Protein AF-A0A2J6TPK1-F1 (afdb_monomer_lite)

pLDDT: mean 92.71, std 7.86, range [52.06, 98.75]

InterPro domains:
  IPR002347 Short-chain dehydrogenase/reductase SDR [PF00106] (7-157)
  IPR002347 Short-chain dehydrogenase/reductase SDR [PR00081] (7-24)
  IPR002347 Short-chain dehydrogenase/reductase SDR [PR00081] (92-103)
  IPR002347 Short-chain dehydrogenase/reductase SDR [PR00081] (142-158)
  IPR002347 Short-chain dehydrogenase/reductase SDR [PR00081] (206-217)
  IPR036291 NAD(P)-binding domain superfamily [SSF51735] (1-159)

Secondary structure (DSSP, 8-state):
-PPPS-EEEEESTTSHHHHHHHHHHHHSTHHHHSEEEEEE-TT--TTHHHHHHHH--TT--EEEEE--TT-HHHHHHHHHHHHHHHHTTSSPPEEEEEE--------TTSTT---B-TTS-BHHIIIIIIHHHHHHHHHGGGB-TTT-EEEE---GGG-HHHHHTTTS--STGGG-SSBTTBHHHHHTT---PPTT-HHHHHHHHHHHHHHHHHHH-

Organism: NCBI:txid1095630

Radius of gyration: 18.65 Å; chains: 1; bounding box: 44×32×55 Å

Structure (mmCIF, N/CA/C/O backbone):
data_AF-A0A2J6TPK1-F1
#
_entry.id   AF-A0A2J6TPK1-F1
#
loop_
_atom_site.group_PDB
_atom_site.id
_atom_site.type_symbol
_atom_site.label_atom_id
_atom_site.label_alt_id
_atom_site.label_comp_id
_atom_site.label_asym_id
_atom_site.label_entity_id
_atom_site.label_seq_id
_atom_site.pdbx_PDB_ins_code
_atom_site.Cartn_x
_atom_site.Cartn_y
_atom_site.Cartn_z
_atom_site.occupancy
_atom_site.B_iso_or_equiv
_atom_site.auth_seq_id
_atom_site.auth_comp_id
_atom_site.auth_asym_id
_atom_site.auth_atom_id
_atom_site.pdbx_PDB_model_num
ATOM 1 N N . MET A 1 1 ? -14.754 -4.816 28.383 1.00 52.06 1 MET A N 1
ATOM 2 C CA . MET A 1 1 ? -14.021 -3.792 27.604 1.00 52.06 1 MET A CA 1
ATOM 3 C C . MET A 1 1 ? -15.003 -3.160 26.635 1.00 52.06 1 MET A C 1
ATOM 5 O O . MET A 1 1 ? -15.817 -3.887 26.080 1.00 52.06 1 MET A O 1
ATOM 9 N N . THR A 1 2 ? -15.000 -1.838 26.484 1.00 60.72 2 THR A N 1
ATOM 10 C CA . THR A 1 2 ? -15.850 -1.153 25.497 1.00 60.72 2 THR A CA 1
ATOM 11 C C . THR A 1 2 ? -15.358 -1.471 24.087 1.00 60.72 2 THR A C 1
ATOM 13 O O . THR A 1 2 ? -14.153 -1.409 23.849 1.00 60.72 2 THR A O 1
ATOM 16 N N . LEU A 1 3 ? -16.269 -1.800 23.166 1.00 66.69 3 LEU A N 1
ATOM 17 C CA . LEU A 1 3 ? -15.932 -2.034 21.759 1.00 66.69 3 LEU A CA 1
ATOM 18 C C . LEU A 1 3 ? -15.218 -0.788 21.180 1.00 66.69 3 LEU A C 1
ATOM 20 O O . LEU A 1 3 ? -15.652 0.332 21.478 1.00 66.69 3 LEU A O 1
ATOM 24 N N . PRO A 1 4 ? -14.151 -0.939 20.371 1.00 81.44 4 PRO A N 1
ATOM 25 C CA . PRO A 1 4 ? -13.509 0.192 19.707 1.00 81.44 4 PRO A CA 1
ATOM 26 C C . PRO A 1 4 ? -14.508 1.028 18.894 1.00 81.44 4 PRO A C 1
ATOM 28 O O . PRO A 1 4 ? -15.452 0.501 18.305 1.00 81.44 4 PRO A O 1
ATOM 31 N N . LYS A 1 5 ? -14.280 2.343 18.803 1.00 90.88 5 LYS A N 1
ATOM 32 C CA . LYS A 1 5 ? -15.145 3.294 18.076 1.00 90.88 5 LYS A CA 1
ATOM 33 C C . LYS A 1 5 ? -15.138 3.099 16.553 1.00 90.88 5 LYS A C 1
ATOM 35 O O . LYS A 1 5 ? -15.850 3.811 15.847 1.00 90.88 5 LYS A O 1
ATOM 40 N N . GLY A 1 6 ? -14.309 2.195 16.041 1.00 96.12 6 GLY A N 1
ATOM 41 C CA . GLY A 1 6 ? -14.127 1.907 14.624 1.00 96.12 6 GLY A CA 1
ATOM 42 C C . GLY A 1 6 ? -12.784 1.234 14.355 1.00 96.12 6 GLY A C 1
ATOM 43 O O . GLY A 1 6 ? -12.034 0.934 15.289 1.00 96.12 6 GLY A O 1
ATOM 44 N N . THR A 1 7 ? -12.485 1.054 13.072 1.00 98.25 7 THR A N 1
ATOM 45 C CA . THR A 1 7 ? -11.277 0.364 12.606 1.00 98.25 7 THR A CA 1
ATOM 46 C C . THR A 1 7 ? -10.392 1.294 11.778 1.00 98.25 7 THR A C 1
ATOM 48 O O . THR A 1 7 ? -10.883 2.056 10.941 1.00 98.25 7 THR A O 1
ATOM 51 N N . ILE A 1 8 ? -9.083 1.229 12.001 1.00 98.50 8 ILE A N 1
ATOM 52 C CA . ILE A 1 8 ? -8.047 1.791 11.134 1.00 98.50 8 ILE A CA 1
ATOM 53 C C . ILE A 1 8 ? -7.394 0.617 10.409 1.00 98.50 8 ILE A C 1
ATOM 55 O O . ILE A 1 8 ? -6.970 -0.335 11.053 1.00 98.50 8 ILE A O 1
ATOM 59 N N . ILE A 1 9 ? -7.297 0.681 9.087 1.00 98.62 9 ILE A N 1
ATOM 60 C CA . ILE A 1 9 ? -6.527 -0.281 8.292 1.00 98.62 9 ILE A CA 1
ATOM 61 C C . ILE A 1 9 ? -5.317 0.461 7.749 1.00 98.62 9 ILE A C 1
ATOM 63 O O . ILE A 1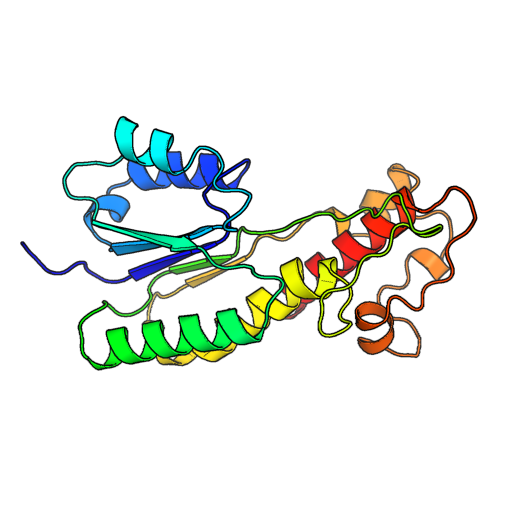 9 ? -5.485 1.480 7.082 1.00 98.62 9 ILE A O 1
ATOM 67 N N . ALA A 1 10 ? -4.113 -0.023 8.045 1.00 98.25 10 ALA A N 1
ATOM 68 C CA . ALA A 1 10 ? -2.871 0.620 7.641 1.00 98.25 10 ALA A CA 1
ATOM 69 C C . ALA A 1 10 ? -1.947 -0.369 6.929 1.00 98.25 10 ALA A C 1
ATOM 71 O O . ALA A 1 10 ? -1.497 -1.343 7.532 1.00 98.25 10 ALA A O 1
ATOM 72 N N . THR A 1 11 ? -1.625 -0.100 5.665 1.00 97.56 11 THR A N 1
ATOM 73 C CA . THR A 1 11 ? -0.576 -0.826 4.939 1.00 97.56 11 THR A CA 1
ATOM 74 C C . THR A 1 11 ? 0.778 -0.175 5.194 1.00 97.56 11 THR A C 1
ATOM 76 O O . THR A 1 11 ? 0.873 1.045 5.282 1.00 97.56 11 THR A O 1
ATOM 79 N N . GLY A 1 12 ? 1.846 -0.968 5.301 1.00 93.50 12 GLY A N 1
ATOM 80 C CA . GLY A 1 12 ? 3.215 -0.435 5.298 1.00 93.50 12 GLY A CA 1
ATOM 81 C C . GLY A 1 12 ? 3.645 0.269 6.589 1.00 93.50 12 GLY A C 1
ATOM 82 O O . GLY A 1 12 ? 4.550 1.093 6.555 1.00 93.50 12 GLY A O 1
ATOM 83 N N . ALA A 1 13 ? 3.040 -0.058 7.735 1.00 93.00 13 ALA A N 1
ATOM 84 C CA . ALA A 1 13 ? 3.386 0.529 9.039 1.00 93.00 13 ALA A CA 1
ATOM 85 C C . ALA A 1 13 ? 4.747 0.065 9.612 1.00 93.00 13 ALA A C 1
ATOM 87 O O . ALA A 1 13 ? 5.199 0.570 10.636 1.00 93.00 13 ALA A O 1
ATOM 88 N N . ALA A 1 14 ? 5.396 -0.909 8.972 1.00 88.12 14 ALA A N 1
ATOM 89 C CA . ALA A 1 14 ? 6.550 -1.626 9.512 1.00 88.12 14 ALA A CA 1
ATOM 90 C C . ALA A 1 14 ? 7.911 -0.923 9.365 1.00 88.12 14 ALA A C 1
ATOM 92 O O . ALA A 1 14 ? 8.872 -1.328 10.023 1.00 88.12 14 ALA A O 1
ATOM 93 N N . SER A 1 15 ? 8.033 0.087 8.500 1.00 88.81 15 SER A N 1
ATOM 94 C CA . SER A 1 15 ? 9.321 0.714 8.172 1.00 88.81 15 SER A CA 1
ATOM 95 C C . SER A 1 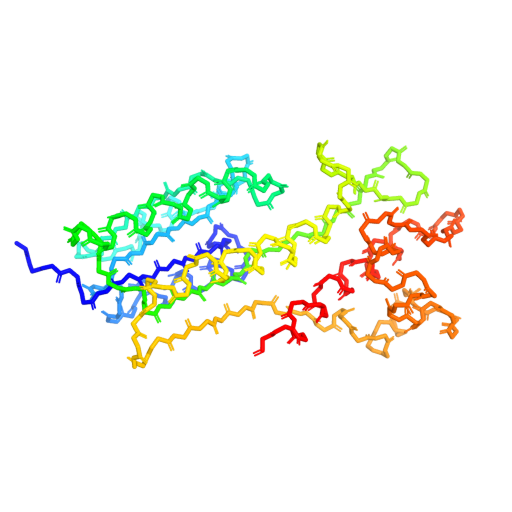15 ? 9.169 2.166 7.710 1.00 88.81 15 SER A C 1
ATOM 97 O O . SER A 1 15 ? 8.063 2.632 7.428 1.00 88.81 15 SER A O 1
ATOM 99 N N . GLY A 1 16 ? 10.286 2.904 7.662 1.00 90.94 16 GLY A N 1
ATOM 100 C CA . GLY A 1 16 ? 10.371 4.255 7.095 1.00 90.94 16 GLY A CA 1
ATOM 101 C C . GLY A 1 16 ? 9.282 5.207 7.603 1.00 90.94 16 GLY A C 1
ATOM 102 O O . GLY A 1 16 ? 9.022 5.288 8.806 1.00 90.94 16 GLY A O 1
ATOM 103 N N . ILE A 1 17 ? 8.607 5.893 6.674 1.00 92.75 17 ILE A N 1
ATOM 104 C CA . ILE A 1 17 ? 7.493 6.811 6.974 1.00 92.75 17 ILE A CA 1
ATOM 105 C C . ILE A 1 17 ? 6.379 6.104 7.763 1.00 92.75 17 ILE A C 1
ATOM 107 O O . ILE A 1 17 ? 5.800 6.697 8.673 1.00 92.75 17 ILE A O 1
ATOM 111 N N . GLY A 1 18 ? 6.115 4.828 7.468 1.00 95.00 18 GLY A N 1
ATOM 112 C CA . GLY A 1 18 ? 5.116 4.028 8.170 1.00 95.00 18 GLY A CA 1
ATOM 113 C C . GLY A 1 18 ? 5.433 3.824 9.647 1.00 95.00 18 GLY A C 1
ATOM 114 O O . GLY A 1 18 ? 4.551 4.008 10.482 1.00 95.00 18 GLY A O 1
ATOM 115 N N . SER A 1 19 ? 6.694 3.544 9.990 1.00 95.19 19 SER A N 1
ATOM 116 C CA . SER A 1 19 ? 7.116 3.440 11.396 1.00 95.19 19 SER A CA 1
ATOM 117 C C . SER A 1 19 ? 7.026 4.780 12.139 1.00 95.19 19 SER A C 1
ATOM 119 O O . SER A 1 19 ? 6.634 4.817 13.306 1.00 95.19 19 SER A O 1
ATOM 121 N N . GLY A 1 20 ? 7.299 5.895 11.450 1.00 96.31 20 GLY A N 1
ATOM 122 C CA . GLY A 1 20 ? 7.094 7.240 11.993 1.00 96.31 20 GLY A CA 1
ATOM 123 C C . GLY A 1 20 ? 5.619 7.529 12.284 1.00 96.31 20 GLY A C 1
ATOM 124 O O . GLY A 1 20 ? 5.283 8.005 13.369 1.00 96.31 20 GLY A O 1
ATOM 125 N N . TRP A 1 21 ? 4.725 7.183 11.350 1.00 96.69 21 TRP A N 1
ATOM 126 C CA . TRP A 1 21 ? 3.281 7.263 11.576 1.00 96.69 21 TRP A CA 1
ATOM 127 C C . TRP A 1 21 ? 2.845 6.387 12.754 1.00 96.69 21 TRP A C 1
ATOM 129 O O . TRP A 1 21 ? 2.133 6.877 13.628 1.00 96.69 21 TRP A O 1
ATOM 139 N N . LEU A 1 22 ? 3.301 5.132 12.813 1.00 97.75 22 LEU A N 1
ATOM 140 C CA . LEU A 1 22 ? 2.963 4.193 13.882 1.00 97.75 22 LEU A CA 1
ATOM 141 C C . LEU A 1 22 ? 3.332 4.757 15.259 1.00 97.75 22 LEU A C 1
ATOM 143 O O . LEU A 1 22 ? 2.490 4.790 16.151 1.00 97.75 22 LEU A O 1
ATOM 147 N N . LEU A 1 23 ? 4.556 5.265 15.427 1.00 97.50 23 LEU A N 1
ATOM 148 C CA . LEU A 1 23 ? 5.007 5.863 16.689 1.00 97.50 23 LEU A CA 1
ATOM 149 C C . LEU A 1 23 ? 4.143 7.058 17.114 1.00 97.50 23 LEU A C 1
ATOM 151 O O . LEU A 1 23 ? 3.824 7.198 18.296 1.00 97.50 23 LEU A O 1
ATOM 155 N N . THR A 1 24 ? 3.752 7.916 16.170 1.00 97.25 24 THR A N 1
ATOM 156 C CA . THR A 1 24 ? 2.855 9.046 16.453 1.00 97.25 24 THR A CA 1
ATOM 157 C C . THR A 1 24 ? 1.438 8.571 16.777 1.00 97.25 24 THR A C 1
ATOM 159 O O . THR A 1 24 ? 0.826 9.080 17.715 1.00 97.25 24 THR A O 1
ATOM 162 N N . HIS A 1 25 ? 0.923 7.573 16.054 1.00 97.50 25 HIS A N 1
ATOM 163 C CA . HIS A 1 25 ? -0.395 6.980 16.292 1.00 97.50 25 HIS A CA 1
ATOM 164 C C . HIS A 1 25 ? -0.486 6.373 17.690 1.00 97.50 25 HIS A C 1
ATOM 166 O O . HIS A 1 25 ? -1.397 6.727 18.434 1.00 97.50 25 HIS A O 1
ATOM 172 N N . LEU A 1 26 ? 0.485 5.548 18.095 1.00 98.06 26 LEU A N 1
ATOM 173 C CA . LEU A 1 26 ? 0.495 4.891 19.410 1.00 98.06 26 LEU A CA 1
ATOM 174 C C . LEU A 1 26 ? 0.543 5.883 20.585 1.00 98.06 26 LEU A C 1
ATOM 176 O O . LEU A 1 26 ? -0.002 5.599 21.648 1.00 98.06 26 LEU A O 1
ATOM 180 N N . LYS A 1 27 ? 1.133 7.069 20.390 1.00 97.19 27 LYS A N 1
ATOM 181 C CA . LYS A 1 27 ? 1.143 8.162 21.384 1.00 97.19 27 LYS A CA 1
ATOM 182 C C . LYS A 1 27 ? -0.149 8.981 21.406 1.00 97.19 27 LYS A C 1
ATOM 184 O O . LYS A 1 27 ? -0.366 9.766 22.327 1.00 97.19 27 LYS A O 1
ATOM 189 N N . SER A 1 28 ? -0.986 8.847 20.385 1.00 96.94 28 SER A N 1
ATOM 190 C CA . SER A 1 28 ? -2.209 9.625 20.240 1.00 96.94 28 SER A CA 1
ATOM 191 C C . SER A 1 28 ? -3.378 8.990 21.012 1.00 96.94 28 SER A C 1
ATOM 193 O O . SER A 1 28 ? -3.443 7.763 21.142 1.00 96.94 28 SER A O 1
ATOM 195 N N . PRO A 1 29 ? -4.368 9.777 21.477 1.00 95.31 29 PRO A N 1
ATOM 196 C CA . PRO A 1 29 ? -5.592 9.225 22.064 1.00 95.31 29 PRO A CA 1
ATOM 197 C C . PRO A 1 29 ? -6.328 8.245 21.135 1.00 95.31 29 PRO A C 1
ATOM 199 O O . PRO A 1 29 ? -7.044 7.361 21.603 1.00 95.31 29 PRO A O 1
ATOM 202 N N . GLN A 1 30 ? -6.149 8.378 19.818 1.00 94.75 30 GLN A N 1
ATOM 203 C CA . GLN A 1 30 ? -6.804 7.568 18.798 1.00 94.75 30 GLN A CA 1
ATOM 204 C C . GLN A 1 30 ? -6.391 6.093 18.865 1.00 94.75 30 GLN A C 1
ATOM 206 O O . GLN A 1 30 ? -7.241 5.241 18.607 1.00 94.75 30 GLN A O 1
ATOM 211 N N . ALA A 1 31 ? -5.159 5.769 19.276 1.00 96.31 31 ALA A N 1
ATOM 212 C CA . ALA A 1 31 ? -4.724 4.377 19.435 1.00 96.31 31 ALA A CA 1
ATOM 213 C C . ALA A 1 31 ? -5.559 3.606 20.469 1.00 96.31 31 ALA A C 1
ATOM 215 O O . ALA A 1 31 ? -5.773 2.408 20.307 1.00 96.31 31 ALA A O 1
ATOM 216 N N . LYS A 1 32 ? -6.089 4.284 21.493 1.00 95.50 32 LYS A N 1
ATOM 217 C CA . LYS A 1 32 ? -6.983 3.673 22.492 1.00 95.50 32 LYS A CA 1
ATOM 218 C C . LYS A 1 32 ? -8.434 3.567 22.016 1.00 95.50 32 LYS A C 1
ATOM 220 O O . LYS A 1 32 ? -9.217 2.806 22.571 1.00 95.50 32 LYS A O 1
ATOM 225 N N . LEU A 1 33 ? -8.819 4.376 21.027 1.00 94.94 33 LEU A N 1
ATOM 226 C CA . LEU A 1 33 ? -10.203 4.484 20.562 1.00 94.94 33 LEU A CA 1
ATOM 227 C C . LEU A 1 33 ? -10.516 3.564 19.385 1.00 94.94 33 LEU A C 1
ATOM 229 O O . LEU A 1 33 ? -11.676 3.192 19.221 1.00 94.94 33 LEU A O 1
ATOM 233 N N . TYR A 1 34 ? -9.525 3.230 18.562 1.00 96.94 34 TYR A N 1
ATOM 234 C CA . TYR A 1 34 ? -9.727 2.482 17.325 1.00 96.94 34 TYR A CA 1
ATOM 235 C C . TYR A 1 34 ? -8.920 1.190 17.310 1.00 96.94 34 TYR A C 1
ATOM 237 O O . TYR A 1 34 ? -7.740 1.179 17.661 1.00 96.94 34 TYR A O 1
ATOM 245 N N . HIS A 1 35 ? -9.555 0.120 16.834 1.00 98.00 35 HIS A N 1
ATOM 246 C CA . HIS A 1 35 ? -8.847 -1.106 16.495 1.00 98.00 35 HIS A CA 1
ATOM 247 C C . HIS A 1 35 ? -7.985 -0.850 15.261 1.00 98.00 35 HIS A C 1
ATOM 249 O O . HIS A 1 35 ? -8.472 -0.237 14.310 1.00 98.00 35 HIS A O 1
ATOM 255 N N . THR A 1 36 ? -6.722 -1.275 15.257 1.00 98.50 36 THR A N 1
ATOM 256 C CA . THR A 1 36 ? -5.843 -1.073 14.094 1.00 98.50 36 THR A CA 1
ATOM 257 C C . THR A 1 36 ? -5.413 -2.397 13.472 1.00 98.50 36 THR A C 1
ATOM 259 O O . THR A 1 36 ? -4.835 -3.245 14.140 1.00 98.50 36 THR A O 1
ATOM 262 N N . ILE A 1 37 ? -5.676 -2.556 12.178 1.00 98.62 37 ILE A N 1
ATOM 263 C CA . ILE A 1 37 ? -5.219 -3.681 11.361 1.00 98.62 37 ILE A CA 1
ATOM 264 C C . ILE A 1 37 ? -3.955 -3.230 10.632 1.00 98.62 37 ILE A C 1
ATOM 266 O O . ILE A 1 37 ? -4.013 -2.381 9.737 1.00 98.62 37 ILE A O 1
ATOM 270 N N . TYR A 1 38 ? -2.810 -3.782 11.024 1.00 98.38 38 TYR A N 1
ATOM 271 C CA . TYR A 1 38 ? -1.522 -3.511 10.393 1.00 98.38 38 TYR A CA 1
ATOM 272 C C . TYR A 1 38 ? -1.255 -4.545 9.303 1.00 98.38 38 TYR A C 1
ATOM 274 O O . TYR A 1 38 ? -0.932 -5.696 9.592 1.00 98.38 38 TYR A O 1
ATOM 282 N N . ILE A 1 39 ? -1.371 -4.126 8.047 1.00 97.81 39 ILE A N 1
ATOM 283 C CA . ILE A 1 39 ? -1.076 -4.958 6.882 1.00 97.81 39 ILE A CA 1
ATOM 284 C C . ILE A 1 39 ? 0.415 -4.837 6.557 1.00 97.81 39 ILE A C 1
ATOM 286 O O . ILE A 1 39 ? 0.914 -3.741 6.265 1.00 97.81 39 ILE A O 1
ATOM 290 N N . ILE A 1 40 ? 1.124 -5.964 6.601 1.00 95.06 40 ILE A N 1
ATOM 291 C CA . ILE A 1 40 ? 2.564 -6.037 6.334 1.00 95.06 40 ILE A CA 1
ATOM 292 C C . ILE A 1 40 ? 2.896 -7.139 5.339 1.00 95.06 40 ILE A C 1
ATOM 294 O O . ILE A 1 40 ? 2.283 -8.203 5.341 1.00 95.06 40 ILE A O 1
ATOM 298 N N . HIS A 1 41 ? 3.927 -6.905 4.533 1.00 94.06 41 HIS A N 1
ATOM 299 C CA . HIS A 1 41 ? 4.450 -7.942 3.659 1.00 94.06 41 HIS A CA 1
ATOM 300 C C . HIS A 1 41 ? 5.080 -9.070 4.509 1.00 94.06 41 HIS A C 1
ATOM 302 O O . HIS A 1 41 ? 5.931 -8.765 5.355 1.00 94.06 41 HIS A O 1
ATOM 308 N N . PRO A 1 42 ? 4.728 -10.356 4.297 1.00 91.62 42 PRO A N 1
ATOM 309 C CA . PRO A 1 42 ? 5.186 -11.469 5.138 1.00 91.62 42 PRO A CA 1
ATOM 310 C C . PRO A 1 42 ? 6.713 -11.566 5.262 1.00 91.62 42 PRO A C 1
ATOM 312 O O . PRO A 1 42 ? 7.240 -11.792 6.350 1.00 91.62 42 PRO A O 1
ATOM 315 N N . SER A 1 43 ? 7.431 -11.322 4.164 1.00 90.75 43 SER A N 1
ATOM 316 C CA . SER A 1 43 ? 8.902 -11.378 4.116 1.00 90.75 43 SER A CA 1
ATOM 317 C C . SER A 1 43 ? 9.600 -10.081 4.541 1.00 90.75 43 SER A C 1
ATOM 319 O O . SER A 1 43 ? 10.825 -10.025 4.547 1.00 90.75 43 SER A O 1
ATOM 321 N N . ALA A 1 44 ? 8.852 -9.023 4.869 1.00 87.50 44 ALA A N 1
ATOM 322 C CA . ALA A 1 44 ? 9.412 -7.732 5.274 1.00 87.50 44 ALA A CA 1
ATOM 323 C C . ALA A 1 44 ? 8.650 -7.144 6.480 1.00 87.50 44 ALA A C 1
ATOM 325 O O . ALA A 1 44 ? 8.062 -6.064 6.382 1.00 87.50 44 ALA A O 1
ATOM 326 N N . PRO A 1 45 ? 8.661 -7.831 7.640 1.00 84.50 45 PRO A N 1
ATOM 327 C CA . PRO A 1 45 ? 7.895 -7.414 8.815 1.00 84.50 45 PRO A CA 1
ATOM 328 C C . PRO A 1 45 ? 8.436 -6.151 9.501 1.00 84.50 45 PRO A C 1
ATOM 330 O O . PRO A 1 45 ? 7.752 -5.589 10.361 1.00 84.50 45 PRO A O 1
ATOM 333 N N . GLY A 1 46 ? 9.645 -5.708 9.130 1.00 87.44 46 GLY A N 1
ATOM 334 C CA . GLY A 1 46 ? 10.316 -4.538 9.698 1.00 87.44 46 GLY A CA 1
ATOM 335 C C . GLY A 1 46 ? 10.354 -4.570 11.227 1.00 87.44 46 GLY A C 1
ATOM 336 O O . GLY A 1 46 ? 10.456 -5.637 11.833 1.00 87.44 46 GLY A O 1
ATOM 337 N N . ASN A 1 47 ? 10.206 -3.399 11.847 1.00 90.50 47 ASN A N 1
ATOM 338 C CA . ASN A 1 47 ? 10.265 -3.247 13.306 1.00 90.50 47 ASN A CA 1
ATOM 339 C C . ASN A 1 47 ? 8.865 -3.144 13.933 1.00 90.50 47 ASN A C 1
ATOM 341 O O . ASN A 1 47 ? 8.726 -2.697 15.070 1.00 90.50 47 ASN A O 1
ATOM 345 N N . LEU A 1 48 ? 7.806 -3.536 13.208 1.00 94.81 48 LEU A N 1
ATOM 346 C CA . LEU A 1 48 ? 6.416 -3.361 13.649 1.00 94.81 48 LEU A CA 1
ATOM 347 C C . LEU A 1 48 ? 6.174 -3.963 15.040 1.00 94.81 48 LEU A C 1
ATOM 349 O O . LEU A 1 48 ? 5.628 -3.298 15.918 1.00 94.81 48 LEU A O 1
ATOM 353 N N . ARG A 1 49 ? 6.593 -5.218 15.243 1.00 95.31 49 ARG A N 1
ATOM 354 C CA . ARG A 1 49 ? 6.374 -5.937 16.508 1.00 95.31 49 ARG A CA 1
ATOM 355 C C . ARG A 1 49 ? 7.120 -5.295 17.671 1.00 95.31 49 ARG A C 1
ATOM 357 O O . ARG A 1 49 ? 6.537 -5.136 18.734 1.00 95.31 49 ARG A O 1
ATOM 364 N N . GLU A 1 50 ? 8.369 -4.897 17.449 1.00 95.75 50 GLU A N 1
ATOM 365 C CA . GLU A 1 50 ? 9.182 -4.211 18.454 1.00 95.75 50 GLU A CA 1
ATOM 366 C C . GLU A 1 50 ? 8.550 -2.869 18.852 1.00 95.75 50 GLU A C 1
ATOM 368 O O . GLU A 1 50 ? 8.388 -2.584 20.037 1.00 95.75 50 GLU A O 1
ATOM 373 N N . ILE A 1 51 ? 8.108 -2.071 17.873 1.00 97.19 51 ILE A N 1
ATOM 374 C CA . ILE A 1 51 ? 7.448 -0.787 18.137 1.00 97.19 51 ILE A CA 1
ATOM 375 C C . ILE A 1 51 ? 6.148 -0.995 18.920 1.00 97.19 51 ILE A C 1
ATOM 377 O O . ILE A 1 51 ? 5.904 -0.283 19.894 1.00 97.19 51 ILE A O 1
ATOM 381 N N . LEU A 1 52 ? 5.322 -1.969 18.530 1.00 97.69 52 LEU A N 1
ATOM 382 C CA . LEU A 1 52 ? 4.081 -2.282 19.242 1.00 97.69 52 LEU A CA 1
ATOM 383 C C . LEU A 1 52 ? 4.357 -2.750 20.674 1.00 97.69 52 LEU A C 1
ATOM 385 O O . LEU A 1 52 ? 3.698 -2.282 21.595 1.00 97.69 52 LEU A O 1
ATOM 389 N N . GLN A 1 53 ? 5.354 -3.609 20.879 1.00 96.94 53 GLN A N 1
ATOM 390 C CA . GLN A 1 53 ? 5.731 -4.097 22.206 1.00 96.94 53 GLN A CA 1
ATOM 391 C C . GLN A 1 53 ? 6.214 -2.970 23.128 1.00 96.94 53 GLN A C 1
ATOM 393 O O . GLN A 1 53 ? 5.864 -2.950 24.306 1.00 96.94 53 GLN A O 1
ATOM 398 N N . ASN A 1 54 ? 6.996 -2.030 22.597 1.00 96.94 54 ASN A N 1
ATOM 399 C CA . ASN A 1 54 ? 7.644 -0.992 23.399 1.00 96.94 54 ASN A CA 1
ATOM 400 C C . ASN A 1 54 ? 6.794 0.275 23.576 1.00 96.94 54 ASN A C 1
ATOM 402 O O . ASN A 1 54 ? 7.034 1.046 24.506 1.00 96.94 54 ASN A O 1
ATOM 406 N N . HIS A 1 55 ? 5.832 0.529 22.681 1.00 97.12 55 HIS A N 1
ATOM 407 C CA . HIS A 1 55 ? 5.133 1.817 22.622 1.00 97.12 55 HIS A CA 1
ATOM 408 C C . HIS A 1 55 ? 3.608 1.735 22.580 1.00 97.12 55 HIS A C 1
ATOM 410 O O . HIS A 1 55 ? 2.969 2.777 22.739 1.00 97.12 55 HIS A O 1
ATOM 416 N N . ALA A 1 56 ? 2.997 0.564 22.362 1.00 97.38 56 ALA A N 1
ATOM 417 C CA . ALA A 1 56 ? 1.541 0.488 22.346 1.00 97.38 56 ALA A CA 1
ATOM 418 C C . ALA A 1 56 ? 0.976 0.668 23.766 1.00 97.38 56 ALA A C 1
ATOM 420 O O . ALA A 1 56 ? 1.416 -0.016 24.693 1.00 97.38 56 ALA A O 1
ATOM 421 N N . PRO A 1 57 ? -0.012 1.560 23.968 1.00 96.50 57 PRO A N 1
ATOM 422 C CA . PRO A 1 57 ? -0.707 1.629 25.243 1.00 96.50 57 PRO A CA 1
ATOM 423 C C . PRO A 1 57 ? -1.485 0.328 25.479 1.00 96.50 57 PRO A C 1
ATOM 425 O O . PRO A 1 57 ? -1.916 -0.321 24.526 1.00 96.50 57 PRO A O 1
ATOM 428 N N . SER A 1 58 ? -1.700 -0.045 26.740 1.00 95.12 58 SER A N 1
ATOM 429 C CA . SER A 1 58 ? -2.352 -1.315 27.099 1.00 95.12 58 SER A CA 1
ATOM 430 C C . SER A 1 58 ? -3.781 -1.445 26.562 1.00 95.12 58 SER A C 1
ATOM 432 O O . SER A 1 58 ? -4.267 -2.556 26.373 1.00 95.12 58 SER A O 1
ATOM 434 N N . GLU A 1 59 ? -4.454 -0.325 26.290 1.00 95.69 59 GLU A N 1
ATOM 435 C CA . GLU A 1 59 ? -5.795 -0.295 25.703 1.00 95.69 59 GLU A CA 1
ATOM 436 C C . GLU A 1 59 ? -5.793 -0.372 24.167 1.00 95.69 59 GLU A C 1
ATOM 438 O O . GLU A 1 59 ? -6.861 -0.468 23.558 1.00 95.69 59 GLU A O 1
ATOM 443 N N . HIS A 1 60 ? -4.625 -0.304 23.518 1.00 97.50 60 HIS A N 1
ATOM 444 C CA . HIS A 1 60 ? -4.533 -0.420 22.068 1.00 97.50 60 HIS A CA 1
ATOM 445 C C . HIS A 1 60 ? -4.871 -1.842 21.631 1.00 97.50 60 HIS A C 1
ATOM 447 O O . HIS A 1 60 ? -4.160 -2.796 21.942 1.00 97.50 60 HIS A O 1
ATOM 453 N N . THR A 1 61 ? -5.943 -1.977 20.857 1.00 97.50 61 THR A N 1
ATOM 454 C CA . THR A 1 61 ? -6.306 -3.251 20.237 1.00 97.50 61 THR A CA 1
ATOM 455 C C . THR A 1 61 ? -5.854 -3.245 18.785 1.00 97.50 61 THR A C 1
ATOM 457 O O . THR A 1 61 ? -6.090 -2.279 18.054 1.00 97.50 61 THR A O 1
ATOM 460 N N . TYR A 1 62 ? -5.206 -4.322 18.358 1.00 97.88 62 TYR A N 1
ATOM 461 C CA . TYR A 1 62 ? -4.695 -4.429 17.001 1.00 97.88 62 TYR A CA 1
ATOM 462 C C . TYR A 1 62 ? -4.593 -5.874 16.531 1.00 97.88 62 TYR A C 1
ATOM 464 O O . TYR A 1 62 ? -4.590 -6.805 17.336 1.00 97.88 62 TYR A O 1
ATOM 472 N N . GLU A 1 63 ? -4.461 -6.036 15.222 1.00 97.25 63 GLU A N 1
ATOM 473 C CA . GLU A 1 63 ? -4.038 -7.276 14.580 1.00 97.25 63 GLU A CA 1
ATOM 474 C C . GLU A 1 63 ? -2.964 -6.972 13.532 1.00 97.25 63 GLU A C 1
ATOM 476 O O . GLU A 1 63 ? -2.901 -5.873 12.974 1.00 97.25 63 GLU A O 1
ATOM 481 N N . ILE A 1 64 ? -2.088 -7.943 13.289 1.00 97.75 64 ILE A N 1
ATOM 482 C CA . ILE A 1 64 ? -1.087 -7.876 12.227 1.00 97.75 64 ILE A CA 1
ATOM 483 C C . ILE A 1 64 ? -1.519 -8.876 11.163 1.00 97.75 64 ILE A C 1
ATOM 485 O O . ILE A 1 64 ? -1.571 -10.071 11.448 1.00 97.75 64 ILE A O 1
ATOM 489 N N . LEU A 1 65 ? -1.813 -8.389 9.959 1.00 97.69 65 LEU A N 1
ATOM 490 C CA . LEU A 1 65 ? -2.170 -9.214 8.811 1.00 97.69 65 LEU A CA 1
ATOM 491 C C . LEU A 1 65 ? -0.966 -9.314 7.860 1.00 97.69 65 LEU A C 1
ATOM 493 O O . LEU A 1 65 ? -0.619 -8.317 7.219 1.00 97.69 65 LEU A O 1
ATOM 497 N N . PRO A 1 66 ? -0.331 -10.492 7.741 1.00 96.56 66 PRO A N 1
ATOM 498 C CA . PRO A 1 66 ? 0.592 -10.769 6.650 1.00 96.56 66 PRO A CA 1
ATOM 499 C C . PRO A 1 66 ? -0.188 -10.806 5.330 1.00 96.56 66 PRO A C 1
ATOM 501 O O . PRO A 1 66 ? -1.129 -11.585 5.204 1.00 96.56 66 PRO A O 1
ATOM 504 N N . LEU A 1 67 ? 0.182 -9.957 4.375 1.00 96.94 67 LEU A N 1
ATOM 505 C CA . LEU A 1 67 ? -0.446 -9.872 3.054 1.00 96.94 67 LEU A CA 1
ATOM 506 C C . LEU A 1 67 ? 0.578 -9.368 2.039 1.00 96.94 67 LEU A C 1
ATOM 508 O O . LEU A 1 67 ? 1.183 -8.311 2.256 1.00 96.94 67 LEU A O 1
ATOM 512 N N . ASP A 1 68 ? 0.753 -10.086 0.931 1.00 95.94 68 ASP A N 1
ATOM 513 C CA . ASP A 1 68 ? 1.521 -9.563 -0.196 1.00 95.94 68 ASP A CA 1
ATOM 514 C C . ASP A 1 68 ? 0.620 -8.716 -1.107 1.00 95.94 68 ASP A C 1
ATOM 516 O O . ASP A 1 68 ? -0.318 -9.202 -1.734 1.00 95.94 68 ASP A O 1
ATOM 520 N N . LEU A 1 69 ? 0.921 -7.418 -1.195 1.00 96.88 69 LEU A N 1
ATOM 521 C CA . LEU A 1 69 ? 0.189 -6.485 -2.054 1.00 96.88 69 LEU A CA 1
ATOM 522 C C . LEU A 1 69 ? 0.473 -6.686 -3.550 1.00 96.88 69 LEU A C 1
ATOM 524 O O . LEU A 1 69 ? -0.172 -6.037 -4.372 1.00 96.88 69 LEU A O 1
ATOM 528 N N . SER A 1 70 ? 1.424 -7.546 -3.914 1.00 96.50 70 SER A N 1
ATOM 529 C CA . SER A 1 70 ? 1.621 -7.972 -5.299 1.00 96.50 70 SER A CA 1
ATOM 530 C C . SER A 1 70 ? 0.573 -9.005 -5.741 1.00 96.50 70 SER A C 1
ATOM 532 O O . SER A 1 70 ? 0.261 -9.073 -6.926 1.00 96.50 70 SER A O 1
ATOM 534 N N . ASN A 1 71 ? 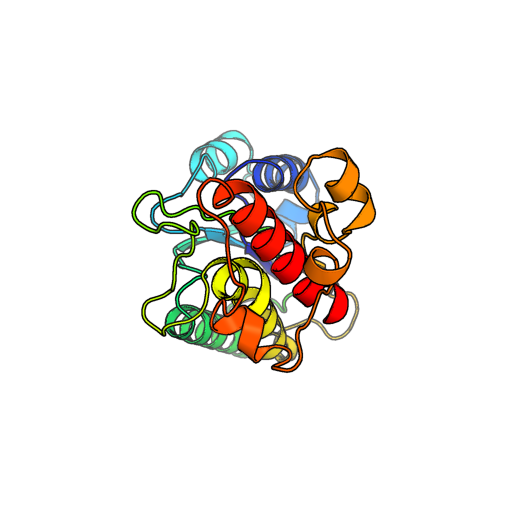-0.046 -9.725 -4.793 1.00 96.94 71 ASN A N 1
ATOM 535 C CA . ASN A 1 71 ? -1.005 -10.794 -5.057 1.00 96.94 71 ASN A CA 1
ATOM 536 C C . ASN A 1 71 ? -2.457 -10.300 -4.949 1.00 96.94 71 ASN A C 1
ATOM 538 O O . ASN A 1 71 ? -3.019 -10.104 -3.865 1.00 96.94 71 ASN A O 1
ATOM 542 N N . MET A 1 72 ? -3.117 -10.142 -6.096 1.00 95.81 72 MET A N 1
ATOM 543 C CA . MET A 1 72 ? -4.478 -9.589 -6.151 1.00 95.81 72 MET A CA 1
ATOM 544 C C . MET A 1 72 ? -5.530 -10.522 -5.542 1.00 95.81 72 MET A C 1
ATOM 546 O O . MET A 1 72 ? -6.576 -10.058 -5.074 1.00 95.81 72 MET A O 1
ATOM 550 N N . SER A 1 73 ? -5.277 -11.831 -5.541 1.00 96.75 73 SER A N 1
ATOM 551 C CA . SER A 1 73 ? -6.190 -12.819 -4.962 1.00 96.75 73 SER A CA 1
ATOM 552 C C . SER A 1 73 ? -6.187 -12.743 -3.438 1.00 96.75 73 SER A C 1
ATOM 554 O O . SER A 1 73 ? -7.260 -12.717 -2.831 1.00 96.75 73 SER A O 1
ATOM 556 N N . GLU A 1 74 ? -5.013 -12.609 -2.814 1.00 97.38 74 GLU A N 1
ATOM 557 C CA . GLU A 1 74 ? -4.916 -12.416 -1.362 1.00 97.38 74 GLU A CA 1
ATOM 558 C C . GLU A 1 74 ? -5.605 -11.120 -0.914 1.00 97.38 74 GLU A C 1
ATOM 560 O O . GLU A 1 74 ? -6.338 -11.117 0.077 1.00 97.38 74 GLU A O 1
ATOM 565 N N . ILE A 1 75 ? -5.466 -10.034 -1.684 1.00 98.06 75 ILE A N 1
ATOM 566 C CA . ILE A 1 75 ? -6.148 -8.760 -1.404 1.00 98.06 75 ILE A CA 1
ATOM 567 C C . ILE A 1 75 ? -7.671 -8.938 -1.392 1.00 98.06 75 ILE A C 1
ATOM 569 O O . ILE A 1 75 ? -8.354 -8.432 -0.497 1.00 98.06 75 ILE A O 1
ATOM 573 N N . ARG A 1 76 ? -8.223 -9.672 -2.368 1.00 98.50 76 ARG A N 1
ATOM 574 C CA . ARG A 1 76 ? -9.668 -9.952 -2.435 1.00 98.50 76 ARG A CA 1
ATOM 575 C C . ARG A 1 76 ? -10.141 -10.778 -1.247 1.00 98.50 76 ARG A C 1
ATOM 577 O O . ARG A 1 76 ? -11.209 -10.486 -0.704 1.00 98.50 76 ARG A O 1
ATOM 584 N N . LEU A 1 77 ? -9.362 -11.776 -0.833 1.00 98.50 77 LEU A N 1
ATOM 585 C CA . LEU A 1 77 ? -9.673 -12.605 0.332 1.00 98.50 77 LEU A CA 1
ATOM 586 C C . LEU A 1 77 ? -9.666 -11.774 1.620 1.00 98.50 77 LEU A C 1
ATOM 588 O O . LEU A 1 77 ? -10.643 -11.814 2.368 1.00 98.50 77 LEU A O 1
ATOM 592 N N . ALA A 1 78 ? -8.632 -10.956 1.831 1.00 98.50 78 ALA A N 1
ATOM 593 C CA . ALA A 1 78 ? -8.539 -10.063 2.983 1.00 98.50 78 ALA A CA 1
ATOM 594 C C . ALA A 1 78 ? -9.713 -9.072 3.032 1.00 98.50 78 ALA A C 1
ATOM 596 O O . ALA A 1 78 ? -10.383 -8.943 4.056 1.00 98.50 78 ALA A O 1
ATOM 597 N N . ALA A 1 79 ? -10.030 -8.417 1.910 1.00 98.69 79 ALA A N 1
ATOM 598 C CA . ALA A 1 79 ? -11.145 -7.476 1.855 1.00 98.69 79 ALA A CA 1
ATOM 599 C C . ALA A 1 79 ? -12.506 -8.157 2.083 1.00 98.69 79 ALA A C 1
ATOM 601 O O . ALA A 1 79 ? -13.382 -7.585 2.734 1.00 98.69 79 ALA A O 1
ATOM 602 N N . THR A 1 80 ? -12.686 -9.383 1.583 1.00 98.75 80 THR A N 1
ATOM 603 C CA . THR A 1 80 ? -13.893 -10.187 1.832 1.00 98.75 80 THR A CA 1
ATOM 604 C C . THR A 1 80 ? -14.047 -10.494 3.319 1.00 98.75 80 THR A C 1
ATOM 606 O O . THR A 1 80 ? -15.130 -10.289 3.871 1.00 98.75 80 THR A O 1
ATOM 609 N N . ASP A 1 81 ? -12.973 -10.918 3.991 1.00 98.62 81 ASP A N 1
ATOM 610 C CA . ASP A 1 81 ? -13.001 -11.168 5.433 1.00 98.62 81 ASP A CA 1
ATOM 611 C C . ASP A 1 81 ? -13.293 -9.893 6.235 1.00 98.62 81 ASP A C 1
ATOM 613 O O . ASP A 1 81 ? -14.186 -9.896 7.083 1.00 98.62 81 ASP A O 1
ATOM 617 N N . PHE A 1 82 ? -12.634 -8.774 5.921 1.00 98.56 82 PHE A N 1
ATOM 618 C CA . PHE A 1 82 ? -12.891 -7.495 6.589 1.00 98.56 82 PHE A CA 1
ATOM 619 C C . PHE A 1 82 ? -14.345 -7.051 6.447 1.00 98.56 82 PHE A C 1
ATOM 621 O O . PHE A 1 82 ? -14.979 -6.690 7.439 1.00 98.56 82 PHE A O 1
ATOM 628 N N . ASN A 1 83 ? -14.897 -7.115 5.234 1.00 98.75 83 ASN A N 1
ATOM 629 C CA . ASN A 1 83 ? -16.291 -6.762 4.983 1.00 98.75 83 ASN A CA 1
ATOM 630 C C . ASN A 1 83 ? -17.251 -7.651 5.779 1.00 98.75 83 ASN A C 1
ATOM 632 O O . ASN A 1 83 ? -18.145 -7.136 6.451 1.00 98.75 83 ASN A O 1
ATOM 636 N N . ARG A 1 84 ? -17.016 -8.967 5.783 1.00 98.69 84 ARG A N 1
ATOM 637 C CA . ARG A 1 84 ? -17.798 -9.933 6.564 1.00 98.69 84 ARG A CA 1
ATOM 638 C C . ARG A 1 84 ? -17.731 -9.638 8.065 1.00 98.69 84 ARG A C 1
ATOM 640 O O . ARG A 1 84 ? -18.750 -9.697 8.749 1.00 98.69 84 ARG A O 1
ATOM 647 N N . ARG A 1 85 ? -16.544 -9.340 8.602 1.00 98.31 85 ARG A N 1
ATOM 648 C CA . ARG A 1 85 ? -16.348 -9.015 10.027 1.00 98.31 85 ARG A CA 1
ATOM 649 C C . ARG A 1 85 ? -17.049 -7.712 10.406 1.00 98.31 85 ARG A C 1
ATOM 651 O O . ARG A 1 85 ? -17.653 -7.634 11.472 1.00 98.31 85 ARG A O 1
ATOM 658 N N . VAL A 1 86 ? -17.021 -6.706 9.531 1.00 97.88 86 VAL A N 1
ATOM 659 C CA . VAL A 1 86 ? -17.750 -5.444 9.729 1.00 97.88 86 VAL A CA 1
ATOM 660 C C . VAL A 1 86 ? -19.263 -5.657 9.685 1.00 97.88 86 VAL A C 1
ATOM 662 O O . VAL A 1 86 ? -19.979 -5.108 10.519 1.00 97.88 86 VAL A O 1
ATOM 665 N N . GLU A 1 87 ? -19.763 -6.455 8.743 1.00 97.81 87 GLU A N 1
ATOM 666 C CA . GLU A 1 87 ? -21.188 -6.788 8.628 1.00 97.81 87 GLU A CA 1
ATOM 667 C C . GLU A 1 87 ? -21.710 -7.518 9.873 1.00 97.81 87 GLU A C 1
ATOM 669 O O . GLU A 1 87 ? -22.768 -7.171 10.394 1.00 97.81 87 GLU A O 1
ATOM 674 N N . LYS A 1 88 ? -20.935 -8.471 10.402 1.00 97.50 88 LYS A N 1
ATOM 675 C CA . LYS A 1 88 ? -21.274 -9.213 11.627 1.00 97.50 88 LYS A CA 1
ATOM 676 C C . LYS A 1 88 ? -21.081 -8.419 12.925 1.00 97.50 88 LYS A C 1
ATOM 678 O O . LYS A 1 88 ? -21.414 -8.924 13.993 1.00 97.50 88 LYS A O 1
ATOM 683 N N . GLY A 1 89 ? -20.523 -7.209 12.863 1.00 95.62 89 GLY A N 1
ATOM 684 C CA . GLY A 1 89 ? -20.188 -6.409 14.046 1.00 95.62 89 GLY A CA 1
ATOM 685 C C . GLY A 1 89 ? -18.962 -6.904 14.827 1.00 95.62 89 GLY A C 1
ATOM 686 O O . GLY A 1 89 ? -18.714 -6.429 15.932 1.00 95.62 89 GLY A O 1
ATOM 687 N N . GLU A 1 90 ? -18.181 -7.827 14.257 1.00 95.75 90 GLU A N 1
ATOM 688 C CA . GLU A 1 90 ? -16.901 -8.313 14.801 1.00 95.75 90 GLU A CA 1
ATOM 689 C C . GLU A 1 90 ? -15.799 -7.245 14.662 1.00 95.75 90 GLU A C 1
ATOM 691 O O . GLU A 1 90 ? -14.887 -7.169 15.484 1.00 95.75 90 GLU A O 1
ATOM 696 N N . LEU A 1 91 ? -15.897 -6.397 13.631 1.00 96.12 91 LEU A N 1
ATOM 697 C CA . LEU A 1 91 ? -15.082 -5.198 13.444 1.00 96.12 91 LEU A CA 1
ATOM 698 C C . LEU A 1 91 ? -15.965 -3.950 13.407 1.00 96.12 91 LEU A C 1
ATOM 700 O O . LEU A 1 91 ? -17.035 -3.933 12.800 1.00 96.12 91 LEU A O 1
ATOM 704 N N . GLY A 1 92 ? -15.481 -2.858 14.000 1.00 95.88 92 GLY A N 1
ATOM 705 C CA . GLY A 1 92 ? -16.110 -1.553 13.815 1.00 95.88 92 GLY A CA 1
ATOM 706 C C . GLY A 1 92 ? -15.973 -1.079 12.363 1.00 95.88 92 GLY A C 1
ATOM 707 O O . GLY A 1 92 ? -15.016 -1.444 11.675 1.00 95.88 92 GLY A O 1
ATOM 708 N N . LYS A 1 93 ? -16.893 -0.219 11.902 1.00 97.62 93 LYS A N 1
ATOM 709 C CA . LYS A 1 93 ? -16.788 0.429 10.581 1.00 97.62 93 LYS A CA 1
ATOM 710 C C . LYS A 1 93 ? -15.413 1.080 10.396 1.00 97.62 93 LYS A C 1
ATOM 712 O O . LYS A 1 93 ? -14.830 1.614 11.346 1.00 97.62 93 LYS A O 1
ATOM 717 N N . ILE A 1 94 ? -14.907 1.043 9.169 1.00 98.44 94 ILE A N 1
ATOM 718 C CA . ILE A 1 94 ? -13.582 1.561 8.834 1.00 98.44 94 ILE A CA 1
ATOM 719 C C . ILE A 1 94 ? -13.634 3.092 8.859 1.00 98.44 94 ILE A C 1
ATOM 721 O O . ILE A 1 94 ? -14.413 3.729 8.147 1.00 98.44 94 ILE A O 1
ATOM 725 N N . LYS A 1 95 ? -12.802 3.681 9.714 1.00 97.88 95 LYS A N 1
ATOM 726 C CA . LYS A 1 95 ? -12.670 5.128 9.914 1.00 97.88 95 LYS A CA 1
ATOM 727 C C . LYS A 1 95 ? -11.531 5.691 9.085 1.00 97.88 95 LYS A C 1
ATOM 729 O O . LYS A 1 95 ? -11.645 6.786 8.548 1.00 97.88 95 LYS A O 1
ATOM 734 N N . ILE A 1 96 ? -10.429 4.956 8.992 1.00 98.00 96 ILE A N 1
ATOM 735 C CA . ILE A 1 96 ? -9.258 5.373 8.229 1.00 98.00 96 ILE A CA 1
ATOM 736 C C . ILE A 1 96 ? -8.756 4.173 7.439 1.00 98.00 96 ILE A C 1
ATOM 738 O O . ILE A 1 96 ? -8.462 3.130 8.023 1.00 98.00 96 ILE A O 1
ATOM 742 N N . LEU A 1 97 ? -8.644 4.344 6.126 1.00 98.38 97 LEU A N 1
ATOM 743 C CA . LEU A 1 97 ? -7.875 3.462 5.257 1.00 98.38 97 LEU A CA 1
ATOM 744 C C . LEU A 1 97 ? -6.583 4.190 4.884 1.00 98.38 97 LEU A C 1
ATOM 746 O O . LEU A 1 97 ? -6.607 5.175 4.148 1.00 98.38 97 LEU A O 1
ATOM 750 N N . LEU A 1 98 ? -5.471 3.737 5.453 1.00 98.19 98 LEU A N 1
ATOM 751 C CA . LEU A 1 98 ? -4.161 4.358 5.340 1.00 98.19 98 LEU A CA 1
ATOM 752 C C . LEU A 1 98 ? -3.244 3.497 4.466 1.00 98.19 98 LEU A C 1
ATOM 754 O O . LEU A 1 98 ? -2.795 2.422 4.855 1.00 98.19 98 LEU A O 1
ATOM 758 N N . LEU A 1 99 ? -2.972 3.988 3.266 1.00 97.94 99 LEU A N 1
ATOM 759 C CA . LEU A 1 99 ? -2.295 3.276 2.191 1.00 97.94 99 LEU A CA 1
ATOM 760 C C . LEU A 1 99 ? -0.855 3.793 2.065 1.00 97.94 99 LEU A C 1
ATOM 762 O O . LEU A 1 99 ? -0.529 4.561 1.156 1.00 97.94 99 LEU A O 1
ATOM 766 N N . ILE A 1 100 ? -0.009 3.451 3.046 1.00 96.88 100 ILE A N 1
ATOM 767 C CA . ILE A 1 100 ? 1.395 3.903 3.088 1.00 96.88 100 ILE A CA 1
ATOM 768 C C . ILE A 1 100 ? 2.308 2.969 2.299 1.00 96.88 100 ILE A C 1
ATOM 770 O O . ILE A 1 100 ? 3.302 3.440 1.742 1.00 96.88 100 ILE A O 1
ATOM 774 N N . ALA A 1 101 ? 1.986 1.672 2.242 1.00 95.56 101 ALA A N 1
ATOM 775 C CA . ALA A 1 101 ? 2.828 0.693 1.570 1.00 95.56 101 ALA A CA 1
ATOM 776 C C . ALA A 1 101 ? 3.162 1.130 0.139 1.00 95.56 101 ALA A C 1
ATOM 778 O O . ALA A 1 101 ? 2.300 1.496 -0.663 1.00 95.56 101 ALA A O 1
ATOM 779 N N . GLY A 1 102 ? 4.451 1.088 -0.165 1.00 93.81 102 GLY A N 1
ATOM 780 C CA . GLY A 1 102 ? 4.958 1.268 -1.504 1.00 93.81 102 GLY A CA 1
ATOM 781 C C . GLY A 1 102 ? 6.377 0.743 -1.605 1.00 93.81 102 GLY A C 1
ATOM 782 O O . GLY A 1 102 ? 7.121 0.754 -0.624 1.00 93.81 102 GLY A O 1
ATOM 783 N N . ALA A 1 103 ? 6.730 0.275 -2.791 1.00 93.88 103 ALA A N 1
ATOM 784 C CA . ALA A 1 103 ? 8.015 -0.333 -3.076 1.00 93.88 103 ALA A CA 1
ATOM 785 C C . ALA A 1 103 ? 8.577 0.196 -4.396 1.00 93.88 103 ALA A C 1
ATOM 787 O O . ALA A 1 103 ? 7.834 0.522 -5.327 1.00 93.88 103 ALA A O 1
ATOM 788 N N . MET A 1 104 ? 9.903 0.286 -4.449 1.00 95.00 104 MET A N 1
ATOM 789 C CA . MET A 1 104 ? 10.662 0.483 -5.676 1.00 95.00 104 MET A CA 1
ATOM 790 C C . MET A 1 104 ? 11.349 -0.839 -6.008 1.00 95.00 104 MET A C 1
ATOM 792 O O . MET A 1 104 ? 12.029 -1.415 -5.161 1.00 95.00 104 MET A O 1
ATOM 796 N N . PHE A 1 105 ? 11.150 -1.312 -7.230 1.00 96.56 105 PHE A N 1
ATOM 797 C CA . PHE A 1 105 ? 11.666 -2.570 -7.740 1.00 96.56 105 PHE A CA 1
ATOM 798 C C . PHE A 1 105 ? 12.729 -2.310 -8.797 1.00 96.56 105 PHE A C 1
ATOM 800 O O . PHE A 1 105 ? 12.548 -1.494 -9.700 1.00 96.56 105 PHE A O 1
ATOM 807 N N . LEU A 1 106 ? 13.833 -3.034 -8.703 1.00 96.62 106 LEU A N 1
ATOM 808 C CA . LEU A 1 106 ? 14.880 -3.051 -9.710 1.00 96.62 106 LEU A CA 1
ATOM 809 C C . LEU A 1 106 ? 15.379 -4.487 -9.801 1.00 96.62 106 LEU A C 1
ATOM 811 O O . LEU A 1 106 ? 16.096 -4.931 -8.906 1.00 96.62 106 LEU A O 1
ATOM 815 N N . ASP A 1 107 ? 14.974 -5.218 -10.837 1.00 95.69 107 ASP A N 1
ATOM 816 C CA . ASP A 1 107 ? 15.469 -6.580 -11.037 1.00 95.69 107 ASP A CA 1
ATOM 817 C C . ASP A 1 107 ? 16.868 -6.530 -11.673 1.00 95.69 107 ASP A C 1
ATOM 819 O O . ASP A 1 107 ? 16.998 -6.141 -12.836 1.00 95.69 107 ASP A O 1
ATOM 823 N N . PRO A 1 108 ? 17.937 -6.927 -10.958 1.00 92.62 108 PRO A N 1
ATOM 824 C CA . PRO A 1 108 ? 19.285 -6.910 -11.515 1.00 92.62 108 PRO A CA 1
ATOM 825 C C . PRO A 1 108 ? 19.488 -7.949 -12.629 1.00 92.62 108 PRO A C 1
ATOM 827 O O . PRO A 1 108 ? 20.521 -7.929 -13.297 1.00 92.62 108 PRO A O 1
ATOM 830 N N . LYS A 1 109 ? 18.546 -8.882 -12.822 1.00 93.69 109 LYS A N 1
ATOM 831 C CA . LYS A 1 109 ? 18.612 -9.926 -13.852 1.00 93.69 109 LYS A CA 1
ATOM 832 C C . LYS A 1 109 ? 18.054 -9.463 -15.197 1.00 93.69 109 LYS A C 1
ATOM 834 O O . LYS A 1 109 ? 18.325 -10.112 -16.208 1.00 93.69 109 LYS A O 1
ATOM 839 N N . THR A 1 110 ? 17.298 -8.364 -15.239 1.00 92.50 110 THR A N 1
ATOM 840 C CA . THR A 1 110 ? 16.735 -7.810 -16.476 1.00 92.50 110 THR A CA 1
ATOM 841 C C . THR A 1 110 ? 17.546 -6.601 -16.942 1.00 92.50 110 THR A C 1
ATOM 843 O O . THR A 1 110 ? 18.073 -5.821 -16.152 1.00 92.50 110 THR A O 1
ATOM 846 N N . LYS A 1 111 ? 17.687 -6.435 -18.265 1.00 89.69 111 LYS A N 1
ATOM 847 C CA . LYS A 1 111 ? 18.485 -5.332 -18.843 1.00 89.69 111 LYS A CA 1
ATOM 848 C C . LYS A 1 111 ? 17.877 -3.956 -18.574 1.00 89.69 111 LYS A C 1
ATOM 850 O O . LYS A 1 111 ? 18.583 -2.953 -18.609 1.00 89.69 111 LYS A O 1
ATOM 855 N N . ASP A 1 112 ? 16.574 -3.920 -18.348 1.00 92.69 112 ASP A N 1
ATOM 856 C CA . ASP A 1 112 ? 15.755 -2.733 -18.154 1.00 92.69 112 ASP A CA 1
ATOM 857 C C . ASP A 1 112 ? 15.229 -2.605 -16.714 1.00 92.69 112 ASP A C 1
ATOM 859 O O . ASP A 1 112 ? 14.432 -1.708 -16.426 1.00 92.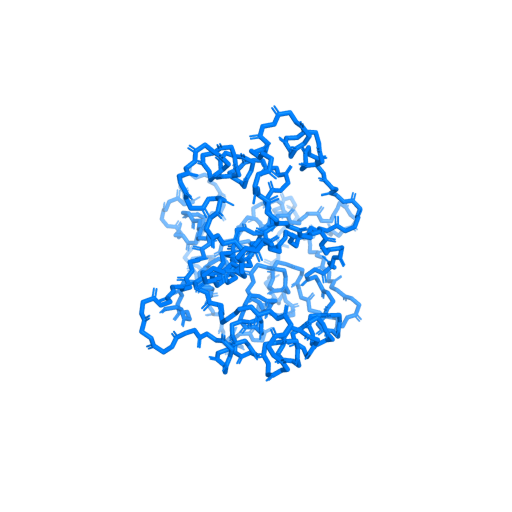69 112 ASP A O 1
ATOM 863 N N . GLY A 1 113 ? 15.654 -3.491 -15.808 1.00 94.31 113 GLY A N 1
ATOM 864 C CA . GLY A 1 113 ? 15.314 -3.447 -14.388 1.00 94.31 113 GLY A CA 1
ATOM 865 C C . GLY A 1 113 ?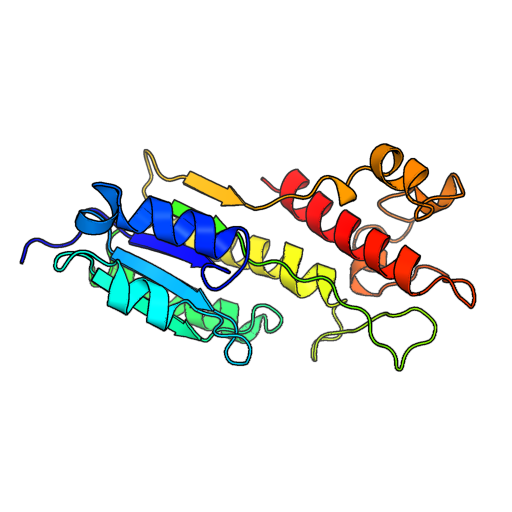 13.857 -3.777 -14.059 1.00 94.31 113 GLY A C 1
ATOM 866 O O . GLY A 1 113 ? 13.444 -3.583 -12.914 1.00 94.31 113 GLY A O 1
ATOM 867 N N . VAL A 1 114 ? 13.060 -4.211 -15.041 1.00 96.25 114 VAL A N 1
ATOM 868 C CA . VAL A 1 114 ? 11.642 -4.536 -14.847 1.00 96.25 114 VAL A CA 1
ATOM 869 C C . VAL A 1 114 ? 11.484 -5.812 -14.032 1.00 96.25 114 VAL A C 1
ATOM 871 O O . VAL A 1 114 ? 12.280 -6.739 -14.157 1.00 96.25 114 VAL A O 1
ATOM 874 N N . SER A 1 115 ? 10.424 -5.861 -13.233 1.00 97.19 115 SER A N 1
ATOM 875 C CA . SER A 1 115 ? 9.937 -7.079 -12.589 1.00 97.19 115 SER A CA 1
ATOM 876 C C . SER A 1 115 ? 8.423 -7.164 -12.766 1.00 97.19 115 SER A C 1
ATOM 878 O O . SER A 1 115 ? 7.762 -6.133 -12.927 1.00 97.19 115 SER A O 1
ATOM 880 N N . PHE A 1 116 ? 7.898 -8.384 -12.733 1.00 97.44 116 PHE A N 1
ATOM 881 C CA . PHE A 1 116 ? 6.476 -8.673 -12.870 1.00 97.44 116 PHE A CA 1
ATOM 882 C C . PHE A 1 116 ? 6.001 -9.551 -11.713 1.00 97.44 116 PHE A C 1
ATOM 884 O O . PHE A 1 116 ? 6.785 -10.336 -11.176 1.00 97.44 116 PHE A O 1
ATOM 891 N N . THR A 1 117 ? 4.723 -9.430 -11.361 1.00 97.00 117 THR A N 1
ATOM 892 C CA . THR A 1 117 ? 4.030 -10.393 -10.496 1.00 97.00 117 THR A CA 1
ATOM 893 C C . THR A 1 117 ? 3.761 -11.698 -11.245 1.00 97.00 117 THR A C 1
ATOM 895 O O . THR A 1 117 ? 3.899 -11.763 -12.471 1.00 97.00 117 THR A O 1
ATOM 898 N N . ASP A 1 118 ? 3.322 -12.730 -10.524 1.00 93.81 118 ASP A N 1
ATOM 899 C CA . ASP A 1 118 ? 2.934 -14.014 -11.119 1.00 93.81 118 ASP A CA 1
ATOM 900 C C . ASP A 1 118 ? 1.763 -13.871 -12.111 1.00 93.81 118 ASP A C 1
ATOM 902 O O . ASP A 1 118 ? 1.643 -14.648 -13.058 1.00 93.81 118 ASP A O 1
ATOM 906 N N . GLU A 1 119 ? 0.921 -12.843 -11.951 1.00 93.50 119 GLU A N 1
ATOM 907 C CA . GLU A 1 119 ? -0.152 -12.498 -12.891 1.00 93.50 119 GLU A CA 1
ATOM 908 C C . GLU A 1 119 ? 0.320 -11.674 -14.105 1.00 93.50 119 GLU A C 1
ATOM 910 O O . GLU A 1 119 ? -0.501 -11.258 -14.925 1.00 93.50 119 GLU A O 1
ATOM 915 N N . GLY A 1 120 ? 1.625 -11.421 -14.243 1.00 96.06 120 GLY A N 1
ATOM 916 C CA . GLY A 1 120 ? 2.198 -10.695 -15.379 1.00 96.06 120 GLY A CA 1
ATOM 917 C C . GLY A 1 120 ? 1.981 -9.180 -15.335 1.00 96.06 120 GLY A C 1
ATOM 918 O O . GLY A 1 120 ? 2.018 -8.528 -16.378 1.00 96.06 120 GLY A O 1
ATOM 919 N N . ILE A 1 121 ? 1.751 -8.612 -14.150 1.00 97.50 121 ILE A N 1
ATOM 920 C CA . ILE A 1 121 ? 1.596 -7.167 -13.940 1.00 97.50 121 ILE A CA 1
ATOM 921 C C . ILE A 1 121 ? 2.941 -6.583 -13.517 1.00 97.50 121 ILE A C 1
ATOM 923 O O . ILE A 1 121 ? 3.602 -7.130 -12.639 1.00 97.50 121 ILE A O 1
ATOM 927 N N . GLU A 1 122 ? 3.350 -5.461 -14.105 1.00 97.69 122 GLU A N 1
ATOM 928 C CA . GLU A 1 122 ? 4.545 -4.731 -13.669 1.00 97.69 122 GLU A CA 1
ATOM 929 C C . GLU A 1 122 ? 4.483 -4.428 -12.155 1.00 97.69 122 GLU A C 1
ATOM 931 O O . GLU A 1 122 ? 3.485 -3.912 -11.643 1.00 97.69 122 GLU A O 1
ATOM 936 N N . SER A 1 123 ? 5.543 -4.773 -11.417 1.00 98.06 123 SER A N 1
ATOM 937 C CA . SER A 1 123 ? 5.502 -4.836 -9.947 1.00 98.06 123 SER A CA 1
ATOM 938 C C . SER A 1 123 ? 5.196 -3.503 -9.258 1.00 98.06 123 SER A C 1
ATOM 940 O O . SER A 1 123 ? 4.520 -3.489 -8.226 1.00 98.06 123 SER A O 1
ATOM 942 N N . HIS A 1 124 ? 5.654 -2.362 -9.794 1.00 97.75 124 HIS A N 1
ATOM 943 C CA . HIS A 1 124 ? 5.288 -1.061 -9.229 1.00 97.75 124 HIS A CA 1
ATOM 944 C C . HIS A 1 124 ? 3.801 -0.787 -9.427 1.00 97.75 124 HIS A C 1
ATOM 946 O O . HIS A 1 124 ? 3.142 -0.325 -8.496 1.00 97.75 124 HIS A O 1
ATOM 952 N N . MET A 1 125 ? 3.259 -1.078 -10.611 1.00 97.62 125 MET A N 1
ATOM 953 C CA . MET A 1 125 ? 1.830 -0.940 -10.891 1.00 97.62 125 MET A CA 1
ATOM 954 C C . MET A 1 125 ? 0.991 -1.848 -9.995 1.00 97.62 125 MET A C 1
ATOM 956 O O . MET A 1 125 ? -0.001 -1.378 -9.435 1.00 97.62 125 MET A O 1
ATOM 960 N N . ALA A 1 126 ? 1.408 -3.100 -9.794 1.00 97.94 126 ALA A N 1
ATOM 961 C CA . ALA A 1 126 ? 0.743 -4.026 -8.884 1.00 97.94 126 ALA A CA 1
ATOM 962 C C . ALA A 1 126 ? 0.724 -3.488 -7.444 1.00 97.94 126 ALA A C 1
ATOM 964 O O . ALA A 1 126 ? -0.345 -3.258 -6.879 1.00 97.94 126 ALA A O 1
ATOM 965 N N . VAL A 1 127 ? 1.899 -3.208 -6.872 1.00 97.44 127 VAL A N 1
ATOM 966 C CA . VAL A 1 127 ? 2.038 -2.901 -5.440 1.00 97.44 127 VAL A CA 1
ATOM 967 C C . VAL A 1 127 ? 1.660 -1.466 -5.095 1.00 97.44 127 VAL A C 1
ATOM 969 O O . VAL A 1 127 ? 1.010 -1.243 -4.078 1.00 97.44 127 VAL A O 1
ATOM 972 N N . ASN A 1 128 ? 2.053 -0.475 -5.896 1.00 97.69 128 ASN A N 1
ATOM 973 C CA . ASN A 1 128 ? 1.859 0.932 -5.538 1.00 97.69 128 ASN A CA 1
ATOM 974 C C . ASN A 1 128 ? 0.507 1.484 -5.991 1.00 97.69 128 ASN A C 1
ATOM 976 O O . ASN A 1 128 ? 0.041 2.449 -5.387 1.00 97.69 128 ASN A O 1
ATOM 980 N N . TYR A 1 129 ? -0.121 0.912 -7.023 1.00 97.31 129 TYR A N 1
ATOM 981 C CA . TYR A 1 129 ? -1.381 1.421 -7.568 1.00 97.31 129 TYR A CA 1
ATOM 982 C C . TYR A 1 129 ? -2.529 0.420 -7.454 1.00 97.31 129 TYR A C 1
ATOM 984 O O . TYR A 1 129 ? -3.476 0.675 -6.711 1.00 97.31 129 TYR A O 1
ATOM 992 N N . LEU A 1 130 ? -2.461 -0.708 -8.164 1.00 97.38 130 LEU A N 1
ATOM 993 C CA . LEU A 1 130 ? -3.598 -1.616 -8.328 1.00 97.38 130 LEU A CA 1
ATOM 994 C C . LEU A 1 130 ? -4.034 -2.256 -7.010 1.00 97.38 130 LEU A C 1
ATOM 996 O O . LEU A 1 130 ? -5.233 -2.370 -6.769 1.00 97.38 130 LEU A O 1
ATOM 1000 N N . SER A 1 131 ? -3.093 -2.597 -6.128 1.00 97.69 131 SER A N 1
ATOM 1001 C CA . SER A 1 131 ? -3.401 -3.128 -4.797 1.00 97.69 131 SER A CA 1
ATOM 1002 C C . SER A 1 131 ? -4.231 -2.142 -3.962 1.00 97.69 131 SER A C 1
ATOM 1004 O O . SER A 1 131 ? -5.253 -2.501 -3.376 1.00 97.69 131 SER A O 1
ATOM 1006 N N . ASN A 1 132 ? -3.826 -0.869 -3.970 1.00 97.75 132 ASN A N 1
ATOM 1007 C CA . ASN A 1 132 ? -4.454 0.227 -3.244 1.00 97.75 132 ASN A CA 1
ATOM 1008 C C . ASN A 1 132 ? -5.823 0.561 -3.842 1.00 97.75 132 ASN A C 1
ATOM 1010 O O . ASN A 1 132 ? -6.805 0.665 -3.110 1.00 97.75 132 ASN A O 1
ATOM 1014 N N . TYR A 1 133 ? -5.897 0.664 -5.169 1.00 97.44 133 TYR A N 1
ATOM 1015 C CA . TYR A 1 133 ? -7.142 0.836 -5.916 1.00 97.44 133 TYR A CA 1
ATOM 1016 C C . TYR A 1 133 ? -8.153 -0.267 -5.573 1.00 97.44 133 TYR A C 1
ATOM 1018 O O . TYR A 1 133 ? -9.299 0.014 -5.218 1.00 97.44 133 TYR A O 1
ATOM 1026 N N . LEU A 1 134 ? -7.712 -1.526 -5.608 1.00 98.06 134 LEU A N 1
ATOM 1027 C CA . LEU A 1 134 ? -8.553 -2.683 -5.325 1.00 98.06 134 LEU A CA 1
ATOM 1028 C C . LEU A 1 134 ? -9.031 -2.698 -3.868 1.00 98.06 134 LEU A C 1
ATOM 1030 O O . LEU A 1 134 ? -10.223 -2.886 -3.627 1.00 98.06 134 LEU A O 1
ATOM 1034 N N . LEU A 1 135 ? -8.138 -2.447 -2.903 1.00 98.31 135 LEU A N 1
ATOM 1035 C CA . LEU A 1 135 ? -8.499 -2.323 -1.486 1.00 98.31 135 LEU A CA 1
ATOM 1036 C C . LEU A 1 135 ? -9.542 -1.229 -1.260 1.00 98.31 135 LEU A C 1
ATOM 1038 O O . LEU A 1 135 ? -10.523 -1.472 -0.559 1.00 98.31 135 LEU A O 1
ATOM 1042 N N . ILE A 1 136 ? -9.355 -0.048 -1.861 1.00 98.06 136 ILE A N 1
ATOM 1043 C CA . ILE A 1 136 ? -10.308 1.062 -1.755 1.00 98.06 136 ILE A CA 1
ATOM 1044 C C . ILE A 1 136 ? -11.682 0.598 -2.219 1.00 98.06 136 ILE A C 1
ATOM 1046 O O . ILE A 1 136 ? -12.620 0.616 -1.423 1.00 98.06 136 ILE A O 1
ATOM 1050 N N . LEU A 1 137 ? -11.795 0.136 -3.467 1.00 98.38 137 LEU A N 1
ATOM 1051 C CA . LEU A 1 137 ? -13.084 -0.226 -4.053 1.00 98.38 137 LEU A CA 1
ATOM 1052 C C . LEU A 1 137 ? -13.796 -1.330 -3.270 1.00 98.38 137 LEU A C 1
ATOM 1054 O O . LEU A 1 137 ? -14.995 -1.225 -3.018 1.00 98.38 137 LEU A O 1
ATOM 1058 N N . LEU A 1 138 ? -13.066 -2.368 -2.855 1.00 98.69 138 LEU A N 1
ATOM 1059 C CA . LEU A 1 138 ? -13.648 -3.490 -2.119 1.00 98.69 138 LEU A CA 1
ATOM 1060 C C . LEU A 1 138 ? -14.098 -3.100 -0.706 1.00 98.69 138 LEU A C 1
ATOM 1062 O O . LEU A 1 138 ? -15.038 -3.700 -0.184 1.00 98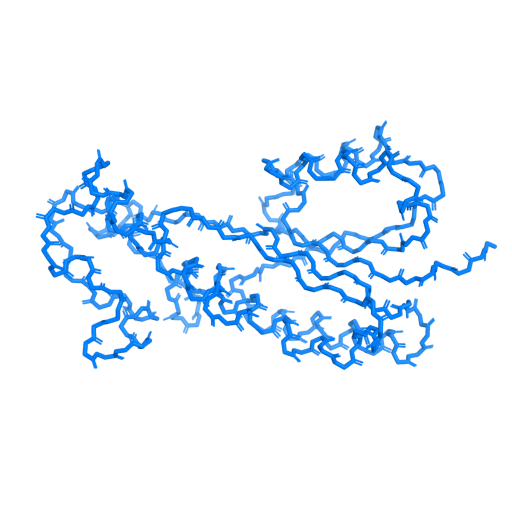.69 138 LEU A O 1
ATOM 1066 N N . LEU A 1 139 ? -13.449 -2.118 -0.075 1.00 98.56 139 LEU A N 1
ATOM 1067 C CA . LEU A 1 139 ? -13.731 -1.718 1.307 1.00 98.56 139 LEU A CA 1
ATOM 1068 C C . LEU A 1 139 ? -14.663 -0.509 1.428 1.00 98.56 139 LEU A C 1
ATOM 1070 O O . LEU A 1 139 ? -15.095 -0.212 2.545 1.00 98.56 139 LEU A O 1
ATOM 1074 N N . LEU A 1 140 ? -15.043 0.146 0.322 1.00 97.56 140 LEU A N 1
ATOM 1075 C CA . LEU A 1 140 ? -15.982 1.281 0.322 1.00 97.56 140 LEU A CA 1
ATOM 1076 C C . LEU A 1 140 ? -17.265 0.987 1.118 1.00 97.56 140 LEU A C 1
ATOM 1078 O O . LEU A 1 140 ? -17.718 1.825 1.893 1.00 97.56 140 LEU A O 1
ATOM 1082 N N . GLN A 1 141 ? -17.822 -0.220 0.992 1.00 97.31 141 GLN A N 1
ATOM 1083 C CA . GLN A 1 141 ? -19.039 -0.633 1.709 1.00 97.31 141 GLN A CA 1
ATOM 1084 C C . GLN A 1 141 ? -18.880 -0.719 3.242 1.00 97.31 141 GLN A C 1
ATOM 1086 O O . GLN A 1 141 ? -19.854 -0.632 4.001 1.00 97.31 141 GLN A O 1
ATOM 1091 N N . SER A 1 142 ? -17.644 -0.875 3.711 1.00 98.25 142 SER A N 1
ATOM 1092 C CA . SER A 1 142 ? -17.298 -1.004 5.128 1.00 98.25 142 SER A CA 1
ATOM 1093 C C . SER A 1 142 ? -16.775 0.287 5.744 1.00 98.25 142 SER A C 1
ATOM 1095 O O . SER A 1 142 ? -16.624 0.350 6.969 1.00 98.25 142 SER A O 1
ATOM 1097 N N . LEU A 1 143 ? -16.563 1.332 4.939 1.00 97.62 143 LEU A N 1
ATOM 1098 C CA . LEU A 1 143 ? -16.274 2.669 5.442 1.00 97.62 143 LEU A CA 1
ATOM 1099 C C . LEU A 1 143 ? -17.462 3.227 6.232 1.00 97.62 143 LEU A C 1
ATOM 1101 O O . LEU A 1 143 ? -18.637 2.996 5.926 1.00 97.62 143 LEU A O 1
ATOM 1105 N N . GLU A 1 144 ? -17.164 4.009 7.264 1.00 95.69 144 GLU A N 1
ATOM 1106 C CA . GLU A 1 144 ? -18.188 4.825 7.900 1.00 95.69 144 GLU A CA 1
ATOM 1107 C C . GLU A 1 144 ? -18.663 5.930 6.946 1.00 95.69 144 GLU A C 1
ATOM 1109 O O . GLU A 1 144 ? -17.859 6.673 6.388 1.00 95.69 144 GLU A O 1
ATOM 1114 N N . LYS A 1 145 ? -19.984 6.095 6.803 1.00 91.69 145 LYS A N 1
ATOM 1115 C CA . LYS A 1 145 ? -20.585 7.061 5.864 1.00 91.69 145 LYS A CA 1
ATOM 1116 C C . LYS A 1 145 ? -20.183 8.519 6.109 1.00 91.69 145 LYS A C 1
ATOM 1118 O O . LYS A 1 145 ? -20.213 9.319 5.182 1.00 91.69 145 LYS A O 1
ATOM 1123 N N . LYS A 1 146 ? -19.882 8.893 7.355 1.00 92.19 146 LYS A N 1
ATOM 1124 C CA . LYS A 1 146 ? -19.532 10.265 7.738 1.00 92.19 146 LYS A CA 1
ATOM 1125 C C . LYS A 1 146 ? -18.245 10.253 8.542 1.00 92.19 146 LYS A C 1
ATOM 1127 O O . LYS A 1 146 ? -18.188 9.600 9.572 1.00 92.19 146 LYS A O 1
ATOM 1132 N N . GLY A 1 147 ? -17.252 11.016 8.097 1.00 89.00 147 GLY A N 1
ATOM 1133 C CA . GLY A 1 147 ? -16.002 11.201 8.834 1.00 89.00 147 GLY A CA 1
ATOM 1134 C C . GLY A 1 147 ? -14.937 10.130 8.595 1.00 89.00 147 GLY A C 1
ATOM 1135 O O . GLY A 1 147 ? -13.850 10.262 9.159 1.00 89.00 147 GLY A O 1
ATOM 1136 N N . SER A 1 148 ? -15.197 9.126 7.747 1.00 96.50 148 SER A N 1
ATOM 1137 C CA . SER A 1 148 ? -14.134 8.241 7.272 1.00 96.50 148 SER A CA 1
ATOM 1138 C C . SER A 1 148 ? -13.192 8.968 6.308 1.00 96.50 148 SER A C 1
ATOM 1140 O O . SER A 1 148 ? -13.571 9.950 5.664 1.00 96.50 148 SER A O 1
ATOM 1142 N N . ARG A 1 149 ? -11.937 8.517 6.240 1.00 97.25 149 ARG A N 1
ATOM 1143 C CA . ARG A 1 149 ? -10.916 9.062 5.337 1.00 97.25 149 ARG A CA 1
ATOM 1144 C C . ARG A 1 149 ? -10.128 7.942 4.672 1.00 97.25 149 ARG A C 1
ATOM 1146 O O . ARG A 1 149 ? -9.734 6.983 5.333 1.00 97.25 149 ARG A O 1
ATOM 1153 N N . ILE A 1 150 ? -9.849 8.112 3.385 1.00 97.88 150 ILE A N 1
ATOM 1154 C CA . ILE A 1 150 ? -8.836 7.345 2.661 1.00 97.88 150 ILE A CA 1
ATOM 1155 C C . ILE A 1 150 ? -7.624 8.261 2.520 1.00 97.88 150 ILE A C 1
ATOM 1157 O O . ILE A 1 150 ? -7.758 9.413 2.113 1.00 97.88 150 ILE A O 1
ATOM 1161 N N . ILE A 1 151 ? -6.453 7.777 2.916 1.00 97.12 151 ILE A N 1
ATOM 1162 C CA . ILE A 1 151 ? -5.199 8.525 2.854 1.00 97.12 151 ILE A CA 1
ATOM 1163 C C . ILE A 1 151 ? -4.191 7.629 2.155 1.00 97.12 151 ILE A C 1
ATOM 1165 O O . ILE A 1 151 ? -3.930 6.531 2.642 1.00 97.12 151 ILE A O 1
ATOM 1169 N N . ALA A 1 152 ? -3.597 8.087 1.054 1.00 96.06 152 ALA A N 1
ATOM 1170 C CA . ALA A 1 152 ? -2.567 7.324 0.361 1.00 96.06 152 ALA A CA 1
ATOM 1171 C C . ALA A 1 152 ? -1.264 8.093 0.187 1.00 96.06 152 ALA A C 1
ATOM 1173 O O . ALA A 1 152 ? -1.239 9.318 0.058 1.00 96.06 152 ALA A O 1
ATOM 1174 N N . MET A 1 153 ? -0.169 7.338 0.181 1.00 94.06 153 MET A N 1
ATOM 1175 C CA . MET A 1 153 ? 1.174 7.879 0.058 1.00 94.06 153 MET A CA 1
ATOM 1176 C C . MET A 1 153 ? 1.566 8.061 -1.410 1.00 94.06 153 MET A C 1
ATOM 1178 O O . MET A 1 153 ? 1.926 7.099 -2.101 1.00 94.06 153 MET A O 1
ATOM 1182 N N . GLY A 1 154 ? 1.546 9.317 -1.856 1.00 92.94 154 GLY A N 1
ATOM 1183 C CA . GLY A 1 154 ? 2.138 9.745 -3.122 1.00 92.94 154 GLY A CA 1
ATOM 1184 C C . GLY A 1 154 ? 3.672 9.791 -3.082 1.00 92.94 154 GLY A C 1
ATOM 1185 O O . GLY A 1 154 ? 4.317 9.352 -2.133 1.00 92.94 154 GLY A O 1
ATOM 1186 N N . SER A 1 155 ? 4.284 10.338 -4.130 1.00 92.00 155 SER A N 1
ATOM 1187 C CA . SER A 1 155 ? 5.729 10.605 -4.174 1.00 92.00 155 SER A CA 1
ATOM 1188 C C . SER A 1 155 ? 6.021 11.691 -5.190 1.00 92.00 155 SER A C 1
ATOM 1190 O O . SER A 1 155 ? 5.502 11.597 -6.291 1.00 92.00 155 SER A O 1
ATOM 1192 N N . THR A 1 156 ? 6.885 12.661 -4.889 1.00 90.19 156 THR A N 1
ATOM 1193 C CA . THR A 1 156 ? 7.320 13.689 -5.856 1.00 90.19 156 THR A CA 1
ATOM 1194 C C . THR A 1 156 ? 7.957 13.106 -7.119 1.00 90.19 156 THR A C 1
ATOM 1196 O O . THR A 1 156 ? 7.969 13.774 -8.149 1.00 90.19 156 THR A O 1
ATOM 1199 N N . ASN A 1 157 ? 8.395 11.844 -7.087 1.00 88.62 157 ASN A N 1
ATOM 1200 C CA . ASN A 1 157 ? 8.878 11.111 -8.255 1.00 88.62 157 ASN A CA 1
ATOM 1201 C C . ASN A 1 157 ? 7.819 10.952 -9.360 1.00 88.62 157 ASN A C 1
ATOM 1203 O O . ASN A 1 157 ? 8.164 10.609 -10.483 1.00 88.62 157 ASN A O 1
ATOM 1207 N N . HIS A 1 158 ? 6.537 11.206 -9.085 1.00 87.06 158 HIS A N 1
ATOM 1208 C CA . HIS A 1 158 ? 5.529 11.276 -10.144 1.00 87.06 158 HIS A CA 1
ATOM 1209 C C . HIS A 1 158 ? 5.718 12.478 -11.079 1.00 87.06 158 HIS A C 1
ATOM 1211 O O . HIS A 1 158 ? 5.167 12.474 -12.175 1.00 87.06 158 HIS A O 1
ATOM 1217 N N . ASN A 1 159 ? 6.438 13.519 -10.643 1.00 86.31 159 ASN A N 1
ATOM 1218 C CA . ASN A 1 159 ? 6.623 14.754 -11.393 1.00 86.31 159 ASN A CA 1
ATOM 1219 C C . ASN A 1 159 ? 7.890 14.669 -12.274 1.00 86.31 159 ASN A C 1
ATOM 1221 O O . ASN A 1 159 ? 9.007 14.668 -11.740 1.00 86.31 159 ASN A O 1
ATOM 1225 N N . PRO A 1 160 ? 7.752 14.662 -13.615 1.00 78.62 160 PRO A N 1
ATOM 1226 C CA . PRO A 1 160 ? 8.891 14.602 -14.529 1.00 78.62 160 PRO A CA 1
ATOM 1227 C C . PRO A 1 160 ? 9.842 15.798 -14.411 1.00 78.62 160 PRO A C 1
ATOM 1229 O O . PRO A 1 160 ? 11.035 15.657 -14.676 1.00 78.62 160 PRO A O 1
ATOM 1232 N N . ASP A 1 161 ? 9.353 16.973 -14.007 1.00 79.00 161 ASP A N 1
ATOM 1233 C CA . ASP A 1 161 ? 10.196 18.160 -13.850 1.00 79.00 161 ASP A CA 1
ATOM 1234 C C . ASP A 1 161 ? 11.059 18.069 -12.592 1.00 79.00 161 ASP A C 1
ATOM 1236 O O . ASP A 1 161 ? 12.249 18.380 -12.651 1.00 79.00 161 ASP A O 1
ATOM 1240 N N . PHE A 1 162 ? 10.520 17.518 -11.498 1.00 74.31 162 PHE A N 1
ATOM 1241 C CA . PHE A 1 162 ? 11.306 17.217 -10.297 1.00 74.31 162 PHE A CA 1
ATOM 1242 C C . PHE A 1 162 ? 12.449 16.241 -10.620 1.00 74.31 162 PHE A C 1
ATOM 1244 O O . PHE A 1 162 ? 13.602 16.474 -10.258 1.00 74.31 162 PHE A O 1
ATOM 1251 N N . LEU A 1 163 ? 12.160 15.182 -11.380 1.00 68.69 163 LEU A N 1
ATOM 1252 C CA . LEU A 1 163 ? 13.138 14.141 -11.702 1.00 68.69 163 LEU A CA 1
ATOM 1253 C C . LEU A 1 163 ? 14.056 14.455 -12.893 1.00 68.69 163 LEU A C 1
ATOM 1255 O O . LEU A 1 163 ? 15.078 13.785 -13.062 1.00 68.69 163 LEU A O 1
ATOM 1259 N N . SER A 1 164 ? 13.754 15.482 -13.690 1.00 61.12 164 SER A N 1
ATOM 1260 C CA . SER A 1 164 ? 14.664 15.964 -14.739 1.00 61.12 164 SER A CA 1
ATOM 1261 C C . SER A 1 164 ? 15.994 16.460 -14.162 1.00 61.12 164 SER A C 1
ATOM 1263 O O . SER A 1 164 ? 17.050 16.233 -14.746 1.00 61.12 164 SER A O 1
ATOM 1265 N N . THR A 1 165 ? 15.961 17.015 -12.947 1.00 59.69 165 THR A N 1
ATOM 1266 C CA . THR A 1 165 ? 17.162 17.432 -12.204 1.00 59.69 165 THR A CA 1
ATOM 1267 C C . THR A 1 165 ? 17.965 16.261 -11.621 1.00 59.69 165 THR A C 1
ATOM 1269 O O . THR A 1 165 ? 19.102 16.446 -11.204 1.00 59.69 165 THR A O 1
ATOM 1272 N N . GLN A 1 166 ? 17.398 15.050 -11.632 1.00 65.75 166 GLN A N 1
ATOM 1273 C CA . GLN A 1 166 ? 17.976 13.821 -11.070 1.00 65.75 166 GLN A CA 1
ATOM 1274 C C . GLN A 1 166 ? 18.454 12.843 -12.164 1.00 65.75 166 GLN A C 1
ATOM 1276 O O . GLN A 1 166 ? 18.698 11.669 -11.892 1.00 65.75 166 GLN A O 1
ATOM 1281 N N . GLY A 1 167 ? 18.515 13.279 -13.430 1.00 70.75 167 GLY A N 1
ATOM 1282 C CA . GLY A 1 167 ? 18.987 12.469 -14.565 1.00 70.75 167 GLY A CA 1
ATOM 1283 C C . GLY A 1 167 ? 18.033 11.359 -15.031 1.00 70.75 167 GLY A C 1
ATOM 1284 O O . GLY A 1 167 ? 18.317 10.674 -16.011 1.00 70.75 167 GLY A O 1
ATOM 1285 N N . SER A 1 168 ? 16.873 11.195 -14.383 1.00 77.62 168 SER A N 1
ATOM 1286 C CA . SER A 1 168 ? 15.909 10.137 -14.726 1.00 77.62 168 SER A CA 1
ATOM 1287 C C . SER A 1 168 ? 15.023 10.479 -15.930 1.00 77.62 168 SER A C 1
ATOM 1289 O O . SER A 1 168 ? 14.423 9.584 -16.522 1.00 77.62 168 SER A O 1
ATOM 1291 N N . PHE A 1 169 ? 14.959 11.754 -16.322 1.00 76.06 169 PHE A N 1
ATOM 1292 C CA . PHE A 1 169 ? 14.222 12.239 -17.493 1.00 76.06 169 PHE A CA 1
ATOM 1293 C C . PHE A 1 169 ? 15.131 13.139 -18.323 1.00 76.06 169 PHE A C 1
ATOM 1295 O O . PHE A 1 169 ? 15.389 14.277 -17.941 1.00 76.06 169 PHE A O 1
ATOM 1302 N N . HIS A 1 170 ? 15.600 12.638 -19.465 1.00 76.88 170 HIS A N 1
ATOM 1303 C CA . HIS A 1 170 ? 16.532 13.360 -20.339 1.00 76.88 170 HIS A CA 1
ATOM 1304 C C . HIS A 1 170 ? 15.969 13.654 -21.739 1.00 76.88 170 HIS A C 1
ATOM 1306 O O . HIS A 1 170 ? 16.658 14.240 -22.570 1.00 76.88 170 HIS A O 1
ATOM 1312 N N . SER A 1 171 ? 14.722 13.266 -22.019 1.00 79.31 171 SER A N 1
ATOM 1313 C CA . SER A 1 171 ? 14.037 13.571 -23.278 1.00 79.31 171 SER A CA 1
ATOM 1314 C C . SER A 1 171 ? 12.561 13.903 -23.037 1.00 79.31 171 SER A C 1
ATOM 1316 O O . SER A 1 171 ? 12.021 13.601 -21.969 1.00 79.31 171 SER A O 1
ATOM 1318 N N . LYS A 1 172 ? 11.901 14.543 -24.012 1.00 81.31 172 LYS A N 1
ATOM 1319 C CA . LYS A 1 172 ? 10.468 14.880 -23.917 1.00 81.31 172 LYS A CA 1
ATOM 1320 C C . LYS A 1 172 ? 9.601 13.624 -23.875 1.00 81.31 172 LYS A C 1
ATOM 1322 O O . LYS A 1 172 ? 8.624 13.584 -23.139 1.00 81.31 172 LYS A O 1
ATOM 1327 N N . GLU A 1 173 ? 10.000 12.592 -24.605 1.00 82.00 173 GLU A N 1
ATOM 1328 C CA . GLU A 1 173 ? 9.297 11.312 -24.705 1.00 82.00 173 GLU A CA 1
ATOM 1329 C C . GLU A 1 173 ? 9.286 10.593 -23.354 1.00 82.00 173 GLU A C 1
ATOM 1331 O O . GLU A 1 173 ? 8.263 10.058 -22.946 1.00 82.00 173 GLU A O 1
ATOM 1336 N N . LEU A 1 174 ? 10.388 10.656 -22.598 1.00 82.12 174 LEU A N 1
ATOM 1337 C CA . LEU A 1 174 ? 10.445 10.067 -21.257 1.00 82.12 174 LEU A CA 1
ATOM 1338 C C . LEU A 1 174 ? 9.519 10.769 -20.260 1.00 82.12 174 LEU A C 1
ATOM 1340 O O . LEU A 1 174 ? 9.106 10.143 -19.287 1.00 82.12 174 LEU A O 1
ATOM 1344 N N . LYS A 1 175 ? 9.178 12.046 -20.492 1.00 81.81 175 LYS A N 1
ATOM 1345 C CA . LYS A 1 175 ? 8.220 12.797 -19.663 1.00 81.81 175 LYS A CA 1
ATOM 1346 C C . LYS A 1 175 ? 6.765 12.413 -19.942 1.00 81.81 175 LYS A C 1
ATOM 1348 O O . LYS A 1 175 ? 5.892 12.805 -19.171 1.00 81.81 175 LYS A O 1
ATOM 1353 N N . ILE A 1 176 ? 6.497 11.655 -21.007 1.00 81.75 176 ILE A N 1
ATOM 1354 C CA . ILE A 1 176 ? 5.161 11.141 -21.295 1.00 81.75 176 ILE A CA 1
ATOM 1355 C C . ILE A 1 176 ? 4.807 10.094 -20.234 1.00 81.75 176 ILE A C 1
ATOM 1357 O O . ILE A 1 176 ? 5.549 9.142 -19.967 1.00 81.75 176 ILE A O 1
ATOM 1361 N N . LEU A 1 177 ? 3.669 10.324 -19.588 1.00 79.12 177 LEU A N 1
ATOM 1362 C CA . LEU A 1 177 ? 3.174 9.500 -18.498 1.00 79.12 177 LEU A CA 1
ATOM 1363 C C . LEU A 1 177 ? 2.460 8.244 -19.013 1.00 79.12 177 LEU A C 1
ATOM 1365 O O . LEU A 1 177 ? 2.736 7.155 -18.521 1.00 79.12 177 LEU A O 1
ATOM 1369 N N . PHE A 1 178 ? 1.600 8.402 -20.018 1.00 82.56 178 PHE A N 1
ATOM 1370 C CA . PHE A 1 178 ? 0.913 7.315 -20.711 1.00 82.56 178 PHE A CA 1
ATOM 1371 C C . PHE A 1 178 ? 1.287 7.366 -22.187 1.00 82.56 178 PHE A C 1
ATOM 1373 O O . PHE A 1 178 ? 1.113 8.409 -22.816 1.00 82.56 178 PHE A O 1
ATOM 1380 N N . GLY A 1 179 ? 1.829 6.267 -22.711 1.00 78.56 179 GLY A N 1
ATOM 1381 C CA . GLY A 1 179 ? 2.045 6.113 -24.147 1.00 78.56 179 GLY A CA 1
ATOM 1382 C C . GLY A 1 179 ? 0.727 5.924 -24.899 1.00 78.56 179 GLY A C 1
ATOM 1383 O O . GLY A 1 179 ? -0.357 6.006 -24.317 1.00 78.56 179 GLY A O 1
ATOM 1384 N N . ASP A 1 180 ? 0.820 5.630 -26.195 1.00 84.62 180 ASP A N 1
ATOM 1385 C CA . ASP A 1 180 ? -0.351 5.397 -27.051 1.00 84.62 180 ASP A CA 1
ATOM 1386 C C . ASP A 1 180 ? -1.191 4.187 -26.592 1.00 84.62 180 ASP A C 1
ATOM 1388 O O . ASP A 1 180 ? -2.398 4.147 -26.826 1.00 84.62 180 ASP A O 1
ATOM 1392 N N . GLY A 1 181 ? -0.579 3.216 -25.899 1.00 85.25 181 GLY A N 1
ATOM 1393 C CA . GLY A 1 181 ? -1.260 2.073 -25.284 1.00 85.25 181 GLY A CA 1
ATOM 1394 C C . GLY A 1 181 ? -1.908 2.386 -23.929 1.00 85.25 181 GLY A C 1
ATOM 1395 O O . GLY A 1 181 ? -2.541 1.516 -23.328 1.00 85.25 181 GLY A O 1
ATOM 1396 N N . GLY A 1 182 ? -1.785 3.615 -23.422 1.00 87.81 182 GLY A N 1
ATOM 1397 C CA . GLY A 1 182 ? -2.435 4.053 -22.191 1.00 87.81 182 GLY A CA 1
ATOM 1398 C C . GLY A 1 182 ? -1.924 3.324 -20.945 1.00 87.81 182 GLY A C 1
ATOM 1399 O O . GLY A 1 182 ? -0.722 3.198 -20.719 1.00 87.81 182 GLY A O 1
ATOM 1400 N N . LEU A 1 183 ? -2.849 2.853 -20.102 1.00 87.12 183 LEU A N 1
ATOM 1401 C CA . LEU A 1 183 ? -2.521 2.099 -18.884 1.00 87.12 183 LEU A CA 1
ATOM 1402 C C . LEU A 1 183 ? -1.855 0.748 -19.194 1.00 87.12 183 LEU A C 1
ATOM 1404 O O . LEU A 1 183 ? -1.040 0.272 -18.403 1.00 87.12 183 LEU A O 1
ATOM 1408 N N . GLU A 1 184 ? -2.169 0.153 -20.345 1.00 91.31 184 GLU A N 1
ATOM 1409 C CA . GLU A 1 184 ? -1.631 -1.145 -20.758 1.00 91.31 184 GLU A CA 1
ATOM 1410 C C . GLU A 1 184 ? -0.104 -1.104 -20.897 1.00 91.31 184 GLU A C 1
ATOM 1412 O O . GLU A 1 184 ? 0.584 -2.041 -20.492 1.00 91.31 184 GLU A O 1
ATOM 1417 N N . ASP A 1 185 ? 0.434 0.020 -21.378 1.00 91.44 185 ASP A N 1
ATOM 1418 C CA . ASP A 1 185 ? 1.878 0.243 -21.489 1.00 91.44 185 ASP A CA 1
ATOM 1419 C C . ASP A 1 185 ? 2.579 0.200 -20.127 1.00 91.44 185 ASP A C 1
ATOM 1421 O O . ASP A 1 185 ? 3.722 -0.252 -20.021 1.00 91.44 185 ASP A O 1
ATOM 1425 N N . LEU A 1 186 ? 1.892 0.643 -19.069 1.00 92.44 186 LEU A N 1
ATOM 1426 C CA . LEU A 1 186 ? 2.417 0.610 -17.707 1.00 92.44 186 LEU A CA 1
ATOM 1427 C C . LEU A 1 186 ? 2.355 -0.800 -17.126 1.00 92.44 186 LEU A C 1
ATOM 1429 O O . LEU A 1 186 ? 3.327 -1.246 -16.526 1.00 92.44 186 LEU A O 1
ATOM 1433 N N . ILE A 1 187 ? 1.240 -1.507 -17.335 1.00 94.62 187 ILE A N 1
ATOM 1434 C CA . ILE A 1 187 ? 1.039 -2.880 -16.846 1.00 94.62 187 ILE A CA 1
ATOM 1435 C C . ILE A 1 187 ? 2.030 -3.846 -17.502 1.00 94.62 187 ILE A C 1
ATOM 1437 O O . ILE A 1 187 ? 2.563 -4.720 -16.823 1.00 94.62 187 ILE A O 1
ATOM 1441 N N . LYS A 1 188 ? 2.302 -3.676 -18.800 1.00 94.75 188 LYS A N 1
ATOM 1442 C CA . LYS A 1 188 ? 3.215 -4.530 -19.579 1.00 94.75 188 LYS A CA 1
ATOM 1443 C C . LYS A 1 188 ? 4.647 -4.004 -19.664 1.00 94.75 188 LYS A C 1
ATOM 1445 O O . LYS A 1 188 ? 5.486 -4.653 -20.283 1.00 94.75 188 LYS A O 1
ATOM 1450 N N . ALA A 1 189 ? 4.923 -2.840 -19.078 1.00 93.12 189 ALA A N 1
ATOM 1451 C CA . ALA A 1 189 ? 6.219 -2.169 -19.128 1.00 93.12 189 ALA A CA 1
ATOM 1452 C C . ALA A 1 189 ? 6.799 -2.042 -20.555 1.00 93.12 189 ALA A C 1
ATOM 1454 O O . ALA A 1 189 ? 7.964 -2.358 -20.790 1.00 93.12 189 ALA A O 1
ATOM 1455 N N . THR A 1 190 ? 6.010 -1.551 -21.515 1.00 90.88 190 THR A N 1
ATOM 1456 C CA . THR A 1 190 ? 6.379 -1.507 -22.951 1.00 90.88 190 THR A CA 1
ATOM 1457 C C . THR A 1 190 ? 7.451 -0.463 -23.303 1.00 90.88 190 THR A C 1
ATOM 1459 O O . THR A 1 190 ? 7.886 -0.362 -24.454 1.00 90.88 190 THR A O 1
ATOM 1462 N N . GLU A 1 191 ? 7.909 0.316 -22.320 1.00 87.44 191 GLU A N 1
ATOM 1463 C CA . GLU A 1 191 ? 8.952 1.323 -22.484 1.00 87.44 191 GLU A CA 1
ATOM 1464 C C . GLU A 1 191 ? 10.270 0.715 -22.985 1.00 87.44 191 GLU A C 1
ATOM 1466 O O . GLU A 1 191 ? 10.828 -0.208 -22.394 1.00 87.44 191 GLU A O 1
ATOM 1471 N N . LYS A 1 192 ? 10.834 1.306 -24.042 1.00 87.94 192 LYS A N 1
ATOM 1472 C CA . LYS A 1 192 ? 12.168 0.945 -24.532 1.00 87.94 192 LYS A CA 1
ATOM 1473 C C . LYS A 1 192 ? 13.243 1.554 -23.634 1.00 87.94 192 LYS A C 1
ATOM 1475 O O . LYS A 1 192 ? 13.438 2.768 -23.635 1.00 87.94 192 LYS A O 1
ATOM 1480 N N . VAL A 1 193 ? 13.982 0.707 -22.922 1.00 90.12 193 VAL A N 1
ATOM 1481 C CA . VAL A 1 193 ? 15.066 1.126 -22.021 1.00 90.12 193 VAL A CA 1
ATOM 1482 C C . VAL A 1 193 ? 16.427 0.914 -22.682 1.00 90.12 193 VAL A C 1
ATOM 1484 O O . VAL A 1 193 ? 16.706 -0.144 -23.247 1.00 90.12 193 VAL A O 1
ATOM 1487 N N . ARG A 1 194 ? 17.282 1.940 -22.632 1.00 89.19 194 ARG A N 1
ATOM 1488 C CA . ARG A 1 194 ? 18.655 1.873 -23.149 1.00 89.19 194 ARG A CA 1
ATOM 1489 C C . ARG A 1 194 ? 19.540 1.065 -22.200 1.00 89.19 194 ARG A C 1
ATOM 1491 O O . ARG A 1 194 ? 19.328 1.058 -20.990 1.00 89.19 194 ARG A O 1
ATOM 1498 N N . THR A 1 195 ? 20.574 0.421 -22.737 1.00 87.00 195 THR A N 1
ATOM 1499 C CA . THR A 1 195 ? 21.590 -0.247 -21.913 1.00 87.00 195 THR A CA 1
ATOM 1500 C C . THR A 1 195 ? 22.203 0.750 -20.927 1.00 87.00 195 THR A C 1
ATOM 1502 O O . THR A 1 195 ? 22.694 1.793 -21.345 1.00 87.00 195 THR A O 1
ATOM 1505 N N . GLY A 1 196 ? 22.180 0.418 -19.633 1.00 87.31 196 GLY A N 1
ATOM 1506 C CA . GLY A 1 196 ? 22.660 1.293 -18.555 1.00 87.31 196 GLY A CA 1
ATOM 1507 C C . GLY A 1 196 ? 21.575 2.152 -17.891 1.00 87.31 196 GLY A C 1
ATOM 1508 O O . GLY A 1 196 ? 21.802 2.647 -16.792 1.00 87.31 196 GLY A O 1
ATOM 1509 N N . ASP A 1 197 ? 20.374 2.244 -18.473 1.00 91.19 197 ASP A N 1
ATOM 1510 C CA . ASP A 1 197 ? 19.282 3.096 -17.969 1.00 91.19 197 ASP A CA 1
ATOM 1511 C C . ASP A 1 197 ? 18.253 2.344 -17.101 1.00 91.19 197 ASP A C 1
ATOM 1513 O O . ASP A 1 197 ? 17.179 2.877 -16.817 1.00 91.19 197 ASP A O 1
ATOM 1517 N N . ALA A 1 198 ? 18.559 1.125 -16.644 1.00 93.06 198 ALA A N 1
ATOM 1518 C CA . ALA A 1 198 ? 17.642 0.306 -15.841 1.00 93.06 198 ALA A CA 1
ATOM 1519 C C . ALA A 1 198 ? 17.163 1.022 -14.564 1.00 93.06 198 ALA A C 1
ATOM 1521 O O . ALA A 1 198 ? 15.969 1.041 -14.266 1.00 93.06 198 ALA A O 1
ATOM 1522 N N . PHE A 1 199 ? 18.077 1.669 -13.832 1.00 93.06 199 PHE A N 1
ATOM 1523 C CA . PHE A 1 199 ? 17.723 2.417 -12.624 1.00 93.06 199 PHE A CA 1
ATOM 1524 C C . PHE A 1 199 ? 16.854 3.652 -12.930 1.00 93.06 199 PHE A C 1
ATOM 1526 O O . PHE A 1 199 ? 15.752 3.733 -12.384 1.00 93.06 199 PHE A O 1
ATOM 1533 N N . PRO A 1 200 ? 17.245 4.570 -13.841 1.00 91.75 200 PRO A N 1
ATOM 1534 C CA . PRO A 1 200 ? 16.360 5.638 -14.308 1.00 91.75 200 PRO A CA 1
ATOM 1535 C C . PRO A 1 200 ? 14.972 5.151 -14.747 1.00 91.75 200 PRO A C 1
ATOM 1537 O O . PRO A 1 200 ? 13.969 5.766 -14.390 1.00 91.75 200 PRO A O 1
ATOM 1540 N N . ALA A 1 201 ? 14.893 4.045 -15.494 1.00 92.19 201 ALA A N 1
ATOM 1541 C CA . ALA A 1 201 ? 13.625 3.468 -15.937 1.00 92.19 201 ALA A CA 1
ATOM 1542 C C . ALA A 1 201 ? 12.765 2.975 -14.767 1.00 92.19 201 ALA A C 1
ATOM 1544 O O . ALA A 1 201 ? 11.573 3.276 -14.718 1.00 92.19 201 ALA A O 1
ATOM 1545 N N . SER A 1 202 ? 13.365 2.292 -13.790 1.00 94.19 202 SER A N 1
ATOM 1546 C CA . SER A 1 202 ? 12.689 1.897 -12.548 1.00 94.19 202 SER A CA 1
ATOM 1547 C C . SER A 1 202 ? 12.135 3.111 -11.793 1.00 94.19 202 SER A C 1
ATOM 1549 O O . SER A 1 202 ? 10.954 3.132 -11.442 1.00 94.19 202 SER A O 1
ATOM 1551 N N . VAL A 1 203 ? 12.927 4.180 -11.638 1.00 92.69 203 VAL A N 1
ATOM 1552 C CA . VAL A 1 203 ? 12.480 5.426 -10.991 1.00 92.69 203 VAL A CA 1
ATOM 1553 C C . VAL A 1 203 ? 11.282 6.039 -11.723 1.00 92.69 203 VAL A C 1
ATOM 1555 O O . VAL A 1 203 ? 10.335 6.488 -11.067 1.00 92.69 203 VAL A O 1
ATOM 1558 N N . ARG A 1 204 ? 11.282 6.024 -13.064 1.00 92.06 204 ARG A N 1
ATOM 1559 C CA . ARG A 1 204 ? 10.131 6.464 -13.868 1.00 92.06 204 ARG A CA 1
ATOM 1560 C C . ARG A 1 204 ? 8.908 5.591 -13.604 1.00 92.06 204 ARG A C 1
ATOM 1562 O O . ARG A 1 204 ? 7.884 6.138 -13.210 1.00 92.06 204 ARG A O 1
ATOM 1569 N N . ARG A 1 205 ? 9.000 4.263 -13.750 1.00 94.00 205 ARG A N 1
ATOM 1570 C CA . ARG A 1 205 ? 7.881 3.323 -13.500 1.00 94.00 205 ARG A CA 1
ATOM 1571 C C . ARG A 1 205 ? 7.301 3.490 -12.091 1.00 94.00 205 ARG A C 1
ATOM 1573 O O . ARG A 1 205 ? 6.088 3.643 -11.944 1.00 94.00 205 ARG A O 1
ATOM 1580 N N . TYR A 1 206 ? 8.159 3.597 -11.074 1.00 95.56 206 TYR A N 1
ATOM 1581 C CA . TYR A 1 206 ? 7.763 3.935 -9.706 1.00 95.56 206 TYR A CA 1
ATOM 1582 C C . TYR A 1 206 ? 6.970 5.247 -9.650 1.00 95.56 206 TYR A C 1
ATOM 1584 O O . TYR A 1 206 ? 5.851 5.274 -9.132 1.00 95.56 206 TYR A O 1
ATOM 1592 N N . GLY A 1 207 ? 7.509 6.325 -10.223 1.00 93.56 207 GLY A N 1
ATOM 1593 C CA . GLY A 1 207 ? 6.843 7.625 -10.292 1.00 93.56 207 GLY A CA 1
ATOM 1594 C C . GLY A 1 207 ? 5.466 7.556 -10.954 1.00 93.56 207 GLY A C 1
ATOM 1595 O O . GLY A 1 207 ? 4.494 8.071 -10.400 1.00 93.56 207 GLY A O 1
ATOM 1596 N N . ARG A 1 208 ? 5.355 6.854 -12.088 1.00 93.56 208 ARG A N 1
ATOM 1597 C CA . ARG A 1 208 ? 4.089 6.657 -12.812 1.00 93.56 208 ARG A CA 1
ATOM 1598 C C . ARG A 1 208 ? 3.063 5.886 -11.977 1.00 93.56 208 ARG A C 1
ATOM 1600 O O . ARG A 1 208 ? 1.907 6.298 -11.910 1.00 93.56 208 ARG A O 1
ATOM 1607 N N . SER A 1 209 ? 3.481 4.833 -11.269 1.00 96.06 209 SER A N 1
ATOM 1608 C CA . SER A 1 209 ? 2.590 4.086 -10.366 1.00 96.06 209 SER A CA 1
ATOM 1609 C C . SER A 1 209 ? 2.047 4.964 -9.228 1.00 96.06 209 SER A C 1
ATOM 1611 O O . SER A 1 209 ? 0.860 4.919 -8.907 1.00 96.06 209 SER A O 1
ATOM 1613 N N . LYS A 1 210 ? 2.886 5.848 -8.668 1.00 95.50 210 LYS A N 1
ATOM 1614 C CA . LYS A 1 210 ? 2.476 6.820 -7.645 1.00 95.50 210 LYS A CA 1
ATOM 1615 C C . LYS A 1 210 ? 1.562 7.906 -8.208 1.00 95.50 210 LYS A C 1
ATOM 1617 O O . LYS A 1 210 ? 0.646 8.325 -7.506 1.00 95.50 210 LYS A O 1
ATOM 1622 N N . TRP A 1 211 ? 1.768 8.327 -9.456 1.00 94.00 211 TRP A N 1
ATOM 1623 C CA . TRP A 1 211 ? 0.845 9.230 -10.142 1.00 94.00 211 TRP A CA 1
ATOM 1624 C C . TRP A 1 211 ? -0.548 8.613 -10.277 1.00 94.00 211 TRP A C 1
ATOM 1626 O O . TRP A 1 211 ? -1.529 9.262 -9.930 1.00 94.00 211 TRP A O 1
ATOM 1636 N N . CYS A 1 212 ? -0.634 7.356 -10.732 1.00 95.12 212 CYS A N 1
ATOM 1637 C CA . CYS A 1 212 ? -1.912 6.668 -10.941 1.00 95.12 212 CYS A CA 1
ATOM 1638 C C . CYS A 1 212 ? -2.737 6.610 -9.651 1.00 95.12 212 CYS A C 1
ATOM 1640 O O . CYS A 1 212 ? -3.942 6.841 -9.676 1.00 95.12 212 CYS A O 1
ATOM 1642 N N . LEU A 1 213 ? -2.077 6.376 -8.512 1.00 95.06 213 LEU A N 1
ATOM 1643 C CA . LEU A 1 213 ? -2.731 6.399 -7.206 1.00 95.06 213 LEU A CA 1
ATOM 1644 C C . LEU A 1 213 ? -3.282 7.784 -6.843 1.00 95.06 213 LEU A C 1
ATOM 1646 O O . LEU A 1 213 ? -4.394 7.873 -6.336 1.00 95.06 213 LEU A O 1
ATOM 1650 N N . ILE A 1 214 ? -2.521 8.852 -7.101 1.00 92.44 214 ILE A N 1
ATOM 1651 C CA . ILE A 1 214 ? -2.957 10.230 -6.826 1.00 92.44 214 ILE A CA 1
ATOM 1652 C C . ILE A 1 214 ? -4.123 10.618 -7.737 1.00 92.44 214 ILE A C 1
ATOM 1654 O O . ILE A 1 214 ? -5.077 11.210 -7.262 1.00 92.44 214 ILE A O 1
ATOM 1658 N N . ALA A 1 215 ? -4.057 10.282 -9.026 1.00 92.38 215 ALA A N 1
ATOM 1659 C CA . ALA A 1 215 ? -5.098 10.624 -9.994 1.00 92.38 215 ALA A CA 1
ATOM 1660 C C . ALA A 1 215 ? -6.429 9.893 -9.743 1.00 92.38 215 ALA A C 1
ATOM 1662 O O . ALA A 1 215 ? -7.469 10.340 -10.220 1.00 92.38 215 ALA A O 1
ATOM 1663 N N . PHE A 1 216 ? -6.394 8.762 -9.033 1.00 92.94 216 PHE A N 1
ATOM 1664 C CA . PHE A 1 216 ? -7.587 8.010 -8.653 1.00 92.94 216 PHE A CA 1
ATOM 1665 C C . PHE A 1 216 ? -8.309 8.575 -7.416 1.00 92.94 216 PHE A C 1
ATOM 1667 O O . PHE A 1 216 ? -9.524 8.404 -7.308 1.00 92.94 216 PHE A O 1
ATOM 1674 N N . LEU A 1 217 ? -7.577 9.193 -6.481 1.00 85.38 217 LEU A N 1
ATOM 1675 C CA . LEU A 1 217 ? -8.108 9.714 -5.213 1.00 85.38 217 LEU A CA 1
ATOM 1676 C C . LEU A 1 217 ? -8.744 11.097 -5.356 1.00 85.38 217 LEU A C 1
ATOM 1678 O O . LEU A 1 217 ? -9.775 11.306 -4.676 1.00 85.38 217 LEU A O 1
#

Foldseek 3Di:
DDAAQFEEEAEPLQDDVNVVVVQVCQVDPNQLRYEYEYEYAPVPNHCVVVCCVVRHDPSGHYDYHHDDLLDPVSLLVVLVVLVVCLVVVVGGFYQEYHAEDADQFADPVDQQRWDHRPVQFTRRLSRLAPSLVSNCVSRVNRHDPPNHDYHHDADPLLQLVVCVVVVLDDDPVLRDLADPVGVVCLGNVVDDADGPNNVSSSSSSNSSSRVNRVVVD

Sequence (217 aa):
MTLPKGTIIATGAASGIGSGWLLTHLKSPQAKLYHTIYIIHPSAPGNLREILQNHAPSEHTYEILPLDLSNMSEIRLAATDFNRRVEKGELGKIKILLLIAGAMFLDPKTKDGVSFTDEGIESHMAVNYLSNYLLILLLLQSLEKKGSRIIAMGSTNHNPDFLSTQGSFHSKELKILFGDGGLEDLIKATEKVRTGDAFPASVRRYGRSKWCLIAFL